Protein AF-A0AA37BND1-F1 (afdb_monomer)

Secondary structure (DSSP, 8-state):
-PPPPP-PPPP-PPPPPSSSEEEEEETTTEEEEEEHHHHHHHHHTT-SEEE-TTS-EEEPPSS--B--GGGS-TT--B-HHHHHHHHHHH-HHHHHHHHHHTS--HHHHHHHHHTTS-TTHHHHHHHHHHHHS-SB-TTSSBPHHHHHHHHHHHHT--EEE--HHHHHT---SPTTTT--EEE-GGGS-B--GGGGGGTTPBPGGG-PBSSPHHHHHHHHHHT-PPPPP-----

Organism: NCBI:txid58119

Solvent-accessible surface area (backbone atoms only — not comparable to full-atom values): 13535 Å² total; per-residue (Å²): 135,85,77,79,78,79,79,73,74,78,70,86,72,74,80,72,63,99,48,72,34,25,41,24,58,38,99,90,67,29,37,37,32,23,44,38,69,48,48,52,53,22,52,77,70,73,42,61,52,33,56,25,72,69,68,45,80,32,41,62,48,93,73,55,42,64,55,48,82,88,80,50,60,93,83,60,50,62,33,44,44,23,53,43,38,51,17,49,57,72,29,72,71,45,42,50,52,58,46,52,74,45,48,60,56,76,63,56,27,55,43,34,44,71,72,55,36,48,51,51,48,57,32,52,50,43,52,48,46,60,74,74,33,69,50,52,44,98,85,64,43,45,22,68,69,37,31,51,52,45,21,52,51,58,52,48,44,66,41,76,49,54,56,68,45,42,74,72,71,69,49,93,57,60,93,66,59,52,52,86,50,43,29,14,58,71,72,27,46,54,36,52,78,90,49,56,98,41,41,70,40,72,36,86,95,44,59,34,54,42,81,35,72,66,58,53,52,51,23,64,73,72,69,51,78,63,67,77,71,89,79,88,89,129

Structure (mmCIF, N/CA/C/O backbone):
data_AF-A0AA37BND1-F1
#
_entry.id   AF-A0AA37BND1-F1
#
loop_
_atom_site.group_PDB
_atom_site.id
_atom_site.type_symbol
_atom_site.label_atom_id
_atom_site.label_alt_id
_atom_site.label_comp_id
_atom_site.label_asym_id
_atom_site.label_entity_id
_atom_site.label_seq_id
_atom_site.pdbx_PDB_ins_code
_atom_site.Cartn_x
_atom_site.Cartn_y
_atom_site.Cartn_z
_atom_site.occupancy
_atom_site.B_iso_or_equiv
_atom_site.auth_seq_id
_atom_site.auth_comp_id
_atom_site.auth_asym_id
_atom_site.auth_atom_id
_atom_site.pdbx_PDB_model_num
ATOM 1 N N . MET A 1 1 ? 35.194 -26.500 -40.840 1.00 43.19 1 MET A N 1
ATOM 2 C CA . MET A 1 1 ? 34.738 -25.146 -41.211 1.00 43.19 1 MET A CA 1
ATOM 3 C C . MET A 1 1 ? 33.350 -24.991 -40.623 1.00 43.19 1 MET A C 1
ATOM 5 O O . MET A 1 1 ? 32.424 -25.598 -41.141 1.00 43.19 1 MET A O 1
ATOM 9 N N . SER A 1 2 ? 33.241 -24.334 -39.469 1.00 47.47 2 SER A N 1
ATOM 10 C CA . SER A 1 2 ? 31.965 -24.159 -38.771 1.00 47.47 2 SER A CA 1
ATOM 11 C C . SER A 1 2 ? 31.217 -22.991 -3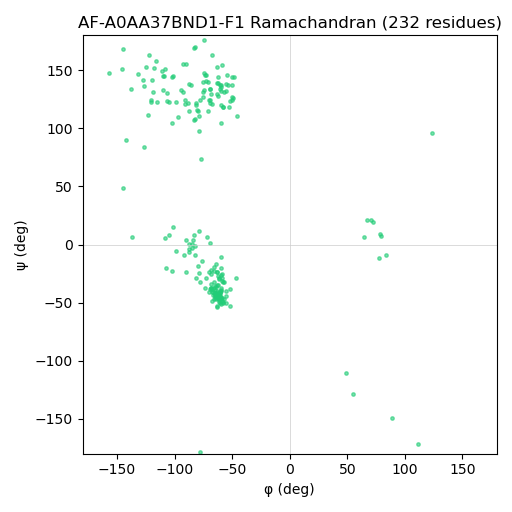9.397 1.00 47.47 2 SER A C 1
ATOM 13 O O . SER A 1 2 ? 31.740 -21.880 -39.455 1.00 47.47 2 SER A O 1
ATOM 15 N N . THR A 1 3 ? 30.027 -23.266 -39.912 1.00 45.44 3 THR A N 1
ATOM 16 C CA . THR A 1 3 ? 29.110 -22.274 -40.469 1.00 45.44 3 THR A CA 1
ATOM 17 C C . THR A 1 3 ? 28.683 -21.313 -39.356 1.00 45.44 3 THR A C 1
ATOM 19 O O . THR A 1 3 ? 28.277 -21.790 -38.294 1.00 45.44 3 THR A O 1
ATOM 22 N N . PRO A 1 4 ? 28.769 -19.986 -39.541 1.00 48.56 4 PRO A N 1
ATOM 23 C CA . PRO A 1 4 ? 28.247 -19.048 -38.560 1.00 48.56 4 PRO A CA 1
ATOM 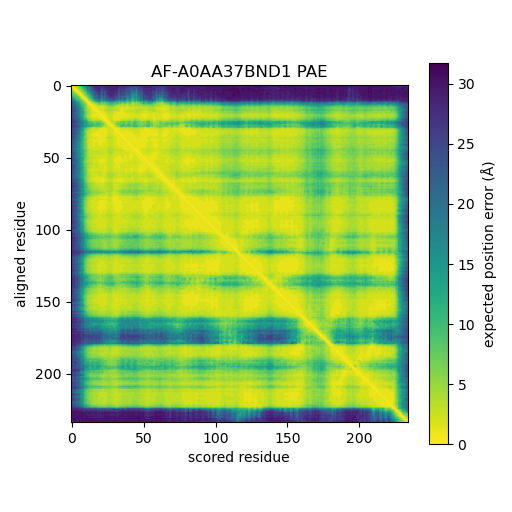24 C C . PRO A 1 4 ? 26.720 -19.159 -38.543 1.00 48.56 4 PRO A C 1
ATOM 26 O O . PRO A 1 4 ? 26.062 -18.977 -39.569 1.00 48.56 4 PRO A O 1
ATOM 29 N N . THR A 1 5 ? 26.159 -19.492 -37.381 1.00 50.22 5 THR A N 1
ATOM 30 C CA . THR A 1 5 ? 24.721 -19.400 -37.127 1.00 50.22 5 THR A CA 1
ATOM 31 C C . THR A 1 5 ? 24.311 -17.947 -37.320 1.00 50.22 5 THR A C 1
ATOM 33 O O . THR A 1 5 ? 24.844 -17.060 -36.655 1.00 50.22 5 THR A O 1
ATOM 36 N N . ALA A 1 6 ? 23.401 -17.702 -38.261 1.00 48.03 6 ALA A N 1
ATOM 37 C CA . ALA A 1 6 ? 22.815 -16.390 -38.461 1.00 48.03 6 ALA A CA 1
ATOM 38 C C . ALA A 1 6 ? 22.152 -15.942 -37.152 1.00 48.03 6 ALA A C 1
ATOM 40 O O . ALA A 1 6 ? 21.230 -16.595 -36.663 1.00 48.03 6 ALA A O 1
ATOM 41 N N . THR A 1 7 ? 22.642 -14.841 -36.587 1.00 48.72 7 THR A N 1
ATOM 42 C CA . THR A 1 7 ? 21.935 -14.084 -35.558 1.00 48.72 7 THR A CA 1
ATOM 43 C C . THR A 1 7 ? 20.614 -13.638 -36.168 1.00 48.72 7 THR A C 1
ATOM 45 O O . THR A 1 7 ? 20.588 -12.751 -37.021 1.00 48.72 7 THR A O 1
ATOM 48 N N . THR A 1 8 ? 19.524 -14.298 -35.784 1.00 47.84 8 THR A N 1
ATOM 49 C CA . THR A 1 8 ? 18.168 -13.819 -36.043 1.00 47.84 8 THR A CA 1
ATOM 50 C C . THR A 1 8 ? 18.100 -12.380 -35.545 1.00 47.84 8 THR A C 1
ATOM 52 O O . THR A 1 8 ? 18.445 -12.119 -34.391 1.00 47.84 8 THR A O 1
ATOM 55 N N . ALA A 1 9 ? 17.727 -11.443 -36.418 1.00 50.22 9 ALA A N 1
ATOM 56 C CA . ALA A 1 9 ? 17.460 -10.070 -36.011 1.00 50.22 9 ALA A CA 1
ATOM 57 C C . ALA A 1 9 ? 16.493 -10.092 -34.812 1.00 50.22 9 ALA A C 1
ATOM 59 O O . ALA A 1 9 ? 15.570 -10.917 -34.822 1.00 50.22 9 ALA A O 1
ATOM 60 N N . PRO A 1 10 ? 16.705 -9.267 -33.770 1.00 53.56 10 PRO A N 1
ATOM 61 C CA . PRO A 1 10 ? 15.762 -9.217 -32.664 1.00 53.56 10 PRO A CA 1
ATOM 62 C C . PRO A 1 10 ? 14.380 -8.902 -33.239 1.00 53.56 10 PRO A C 1
ATOM 64 O O . PRO A 1 10 ? 14.250 -8.026 -34.095 1.00 53.56 10 PRO A O 1
ATOM 67 N N . ALA A 1 11 ? 13.375 -9.675 -32.818 1.00 60.81 11 ALA A N 1
ATOM 68 C CA . ALA A 1 11 ? 11.979 -9.364 -33.094 1.00 60.81 11 ALA A CA 1
ATOM 69 C C . ALA A 1 11 ? 11.723 -7.890 -32.749 1.00 60.81 11 ALA A C 1
ATOM 71 O O . ALA A 1 11 ? 12.321 -7.400 -31.788 1.00 60.81 11 ALA A O 1
ATOM 72 N N . ASP A 1 12 ? 10.875 -7.207 -33.526 1.00 75.06 12 ASP A N 1
ATOM 73 C CA . ASP A 1 12 ? 10.518 -5.807 -33.278 1.00 75.06 12 ASP A CA 1
ATOM 74 C C . ASP A 1 12 ? 10.203 -5.628 -31.789 1.00 75.06 12 ASP A C 1
ATOM 76 O O . ASP A 1 12 ? 9.243 -6.204 -31.266 1.00 75.06 12 ASP A O 1
ATOM 80 N N . LEU A 1 13 ? 11.084 -4.910 -31.085 1.00 75.19 13 LEU A N 1
ATOM 81 C CA . LEU A 1 13 ? 10.920 -4.689 -29.656 1.00 75.19 13 LEU A CA 1
ATOM 82 C C . LEU A 1 13 ? 9.631 -3.889 -29.452 1.00 75.19 13 LEU A C 1
ATOM 84 O O . LEU A 1 13 ? 9.367 -2.964 -30.226 1.00 75.19 13 LEU A O 1
ATOM 88 N N . PRO A 1 14 ? 8.822 -4.219 -28.431 1.00 82.31 14 PRO A N 1
ATOM 89 C CA . PRO A 1 14 ? 7.616 -3.457 -28.167 1.00 82.31 14 PRO A CA 1
ATOM 90 C C . PRO A 1 14 ? 7.989 -2.004 -27.865 1.00 82.31 14 PRO A C 1
ATOM 92 O O . PRO A 1 14 ? 8.936 -1.731 -27.123 1.00 82.31 14 PRO A O 1
ATOM 95 N N . GLU A 1 15 ? 7.230 -1.073 -28.435 1.00 88.44 15 GLU A N 1
ATOM 96 C CA . GLU A 1 15 ? 7.363 0.342 -28.109 1.00 88.44 15 GLU A CA 1
ATOM 97 C C . GLU A 1 15 ? 7.026 0.553 -26.627 1.00 88.44 15 GLU A C 1
ATOM 99 O O . GLU A 1 15 ? 5.990 0.094 -26.136 1.00 88.44 15 GLU A O 1
ATOM 104 N N . LEU A 1 16 ? 7.930 1.210 -25.898 1.00 93.00 16 LEU A N 1
ATOM 105 C CA . LEU A 1 16 ? 7.758 1.469 -24.472 1.00 93.00 16 LEU A CA 1
ATOM 106 C C . LEU A 1 16 ? 7.102 2.834 -24.257 1.00 93.00 16 LEU A C 1
ATOM 108 O O . LEU A 1 16 ? 7.638 3.820 -24.773 1.00 93.00 16 LEU A O 1
ATOM 112 N N . PRO A 1 17 ? 6.045 2.926 -23.424 1.00 93.69 17 PRO A N 1
ATOM 113 C CA . PRO A 1 17 ? 5.453 4.203 -23.040 1.00 93.69 17 PRO A CA 1
ATOM 114 C C . PRO A 1 17 ? 6.503 5.209 -22.557 1.00 93.69 17 PRO A C 1
ATOM 116 O O . PRO A 1 17 ? 7.470 4.837 -21.887 1.00 93.69 17 PRO A O 1
ATOM 119 N N . GLU A 1 18 ? 6.302 6.488 -22.871 1.00 94.25 18 GLU A N 1
ATOM 120 C CA . GLU A 1 18 ? 7.119 7.601 -22.371 1.00 94.25 18 GLU A CA 1
ATOM 121 C C . GLU A 1 18 ? 6.739 7.924 -20.916 1.00 94.25 18 GLU A C 1
ATOM 123 O O . GLU A 1 18 ? 6.051 8.899 -20.622 1.00 94.25 18 GLU A O 1
ATOM 128 N N . ALA A 1 19 ? 7.151 7.051 -19.997 1.00 93.88 19 ALA A N 1
ATOM 129 C CA . ALA A 1 19 ? 6.970 7.204 -18.557 1.00 93.88 19 ALA A CA 1
ATOM 130 C C . ALA A 1 19 ? 8.164 6.620 -17.792 1.00 93.88 19 ALA A C 1
ATOM 132 O O . ALA A 1 19 ? 8.784 5.667 -18.253 1.00 93.88 19 ALA A O 1
ATOM 133 N N . ALA A 1 20 ? 8.478 7.153 -16.608 1.00 94.56 20 ALA A N 1
ATOM 134 C CA . ALA A 1 20 ? 9.591 6.646 -15.797 1.00 94.56 20 ALA A CA 1
ATOM 135 C C . ALA A 1 20 ? 9.371 5.191 -15.338 1.00 94.56 20 ALA A C 1
ATOM 137 O O . ALA A 1 20 ? 10.316 4.400 -15.301 1.00 94.56 20 ALA A O 1
ATOM 138 N N . PHE A 1 21 ? 8.113 4.828 -15.063 1.00 96.62 21 PHE A N 1
ATOM 139 C CA . PHE A 1 21 ? 7.733 3.527 -14.520 1.00 96.62 21 PHE A CA 1
ATOM 140 C C . PHE A 1 21 ? 6.661 2.840 -15.358 1.00 96.62 21 PHE A C 1
ATOM 142 O O . PHE A 1 21 ? 5.660 3.444 -15.753 1.00 96.62 21 PHE A O 1
ATOM 149 N N . LEU A 1 22 ? 6.855 1.544 -15.580 1.00 96.25 22 LEU A N 1
ATOM 150 C CA . LEU A 1 22 ? 5.934 0.662 -16.287 1.00 96.25 22 LEU A CA 1
ATOM 151 C C . LEU A 1 22 ? 5.306 -0.338 -15.311 1.00 96.25 22 LEU A C 1
ATOM 153 O O . LEU A 1 22 ? 5.931 -0.735 -14.328 1.00 96.25 22 LEU A O 1
ATOM 157 N N . ALA A 1 23 ? 4.072 -0.758 -15.576 1.00 94.62 23 ALA A N 1
ATOM 158 C CA . ALA A 1 23 ? 3.384 -1.759 -14.775 1.00 94.62 23 ALA A CA 1
ATOM 159 C C . ALA A 1 23 ? 3.884 -3.171 -15.121 1.00 94.62 23 ALA A C 1
ATOM 161 O O . ALA A 1 23 ? 3.842 -3.609 -16.274 1.00 94.62 23 ALA A O 1
ATOM 162 N N . GLY A 1 24 ? 4.350 -3.888 -14.102 1.00 92.94 24 GLY A N 1
ATOM 163 C CA . GLY A 1 24 ? 4.641 -5.317 -14.142 1.00 92.94 24 GLY A CA 1
ATOM 164 C C . GLY A 1 24 ? 3.625 -6.092 -13.311 1.00 92.94 24 GLY A C 1
ATOM 165 O O . GLY A 1 24 ? 3.177 -5.606 -12.276 1.00 92.94 24 GLY A O 1
ATOM 166 N N . HIS A 1 25 ? 3.270 -7.299 -13.747 1.00 87.50 25 HIS A N 1
ATOM 167 C CA . HIS A 1 25 ? 2.290 -8.138 -13.058 1.00 87.50 25 HIS A CA 1
ATOM 168 C C . HIS A 1 25 ? 2.930 -9.445 -12.601 1.00 87.50 25 HIS A C 1
ATOM 170 O O . HIS A 1 25 ? 3.560 -10.150 -13.391 1.00 87.50 25 HIS A O 1
ATOM 176 N N . ASP A 1 26 ? 2.706 -9.788 -11.340 1.00 82.81 26 ASP A N 1
ATOM 177 C CA . ASP A 1 26 ? 2.944 -11.112 -10.788 1.00 82.81 26 ASP A CA 1
ATOM 178 C C . ASP A 1 26 ? 1.618 -11.658 -10.253 1.00 82.81 26 ASP A C 1
ATOM 180 O O . ASP A 1 26 ? 0.971 -11.031 -9.417 1.00 82.81 26 ASP A O 1
ATOM 184 N N . LEU A 1 27 ? 1.213 -12.838 -10.728 1.00 70.94 27 LEU A N 1
ATOM 185 C CA . LEU A 1 27 ? -0.027 -13.485 -10.289 1.00 70.94 27 LEU A CA 1
ATOM 186 C C . LEU A 1 27 ? -0.032 -13.766 -8.782 1.00 70.94 27 LEU A C 1
ATOM 188 O O . LEU A 1 27 ? -1.102 -13.845 -8.194 1.00 70.94 27 LEU A O 1
ATOM 192 N N . ALA A 1 28 ? 1.142 -13.916 -8.161 1.00 71.88 28 ALA A N 1
ATOM 193 C CA . ALA A 1 28 ? 1.245 -14.217 -6.740 1.00 71.88 28 ALA A CA 1
ATOM 194 C C . ALA A 1 28 ? 1.311 -12.975 -5.840 1.00 71.88 28 ALA A C 1
ATOM 196 O O . ALA A 1 28 ? 1.041 -13.089 -4.647 1.00 71.88 28 ALA A O 1
ATOM 197 N N . THR A 1 29 ? 1.743 -11.821 -6.362 1.00 74.62 29 THR A N 1
ATOM 198 C CA . THR A 1 29 ? 2.080 -10.652 -5.524 1.00 74.62 29 THR A CA 1
ATOM 199 C C . THR A 1 29 ? 1.582 -9.314 -6.060 1.00 74.62 29 THR A C 1
ATOM 201 O O . THR A 1 29 ? 1.911 -8.270 -5.496 1.00 74.62 29 THR A O 1
ATOM 204 N N . GLY A 1 30 ? 0.791 -9.335 -7.133 1.00 88.75 30 GLY A N 1
ATOM 205 C CA . GLY A 1 30 ? 0.090 -8.170 -7.649 1.00 88.75 30 GLY A CA 1
ATOM 206 C C . GLY A 1 30 ? 0.887 -7.348 -8.662 1.00 88.75 30 GLY A C 1
ATOM 207 O O . GLY A 1 30 ? 1.675 -7.867 -9.457 1.00 88.75 30 GLY A O 1
ATOM 208 N N . VAL A 1 31 ? 0.622 -6.045 -8.680 1.00 94.31 31 VAL A N 1
ATOM 209 C CA . VAL A 1 31 ? 1.198 -5.072 -9.611 1.00 94.31 31 VAL A CA 1
ATOM 210 C C . VAL A 1 31 ? 2.417 -4.400 -8.988 1.00 94.31 31 VAL A C 1
ATOM 212 O O . VAL A 1 31 ? 2.378 -3.921 -7.853 1.00 94.31 31 VAL A O 1
ATOM 215 N N . HIS A 1 32 ? 3.492 -4.321 -9.765 1.00 96.38 32 HIS A N 1
ATOM 216 C CA . HIS A 1 32 ? 4.777 -3.739 -9.384 1.00 96.38 32 HIS A CA 1
ATOM 217 C C . HIS A 1 32 ? 5.191 -2.650 -10.372 1.00 96.38 32 HIS A C 1
ATOM 219 O O . HIS A 1 32 ? 4.825 -2.695 -11.548 1.00 96.38 32 HIS A O 1
ATOM 225 N N . ALA A 1 33 ? 5.978 -1.686 -9.901 1.00 97.06 33 ALA A N 1
ATOM 226 C CA . ALA A 1 33 ? 6.557 -0.643 -10.739 1.00 97.06 33 ALA A CA 1
ATOM 227 C C . ALA A 1 33 ? 7.933 -1.086 -11.252 1.00 97.06 33 ALA A C 1
ATOM 229 O O . ALA A 1 33 ? 8.819 -1.437 -10.468 1.00 97.06 33 ALA A O 1
ATOM 230 N N . LEU A 1 34 ? 8.102 -1.077 -12.572 1.00 97.50 34 LEU A N 1
ATOM 231 C CA . LEU A 1 34 ? 9.340 -1.421 -13.266 1.00 97.50 34 LEU A CA 1
ATOM 232 C C . LEU A 1 34 ? 9.983 -0.141 -13.813 1.00 97.50 34 LEU A C 1
ATOM 234 O O . LEU A 1 34 ? 9.327 0.547 -14.600 1.00 97.50 34 LEU A O 1
ATOM 238 N N . PRO A 1 35 ? 11.243 0.181 -13.472 1.00 97.00 35 PRO A N 1
ATOM 239 C CA . PRO A 1 35 ? 11.962 1.274 -14.122 1.00 97.00 35 PRO A CA 1
ATOM 240 C C . PRO A 1 35 ? 12.023 1.062 -15.642 1.00 97.00 35 PRO A C 1
ATOM 242 O O . PRO A 1 35 ? 12.343 -0.034 -16.120 1.00 97.00 35 PRO A O 1
ATOM 245 N N . ARG A 1 36 ? 11.686 2.090 -16.431 1.00 96.62 36 ARG A N 1
ATOM 246 C CA . ARG A 1 36 ? 11.617 1.975 -17.900 1.00 96.62 36 ARG A CA 1
ATOM 247 C C . ARG A 1 36 ? 12.952 1.570 -18.517 1.00 96.62 36 ARG A C 1
ATOM 249 O O . ARG A 1 36 ? 12.976 0.766 -19.446 1.00 96.62 36 ARG A O 1
ATOM 256 N N . ASP A 1 37 ? 14.057 2.096 -18.002 1.00 95.88 37 ASP A N 1
ATOM 257 C CA . ASP A 1 37 ? 15.414 1.756 -18.434 1.00 95.88 37 ASP A CA 1
ATOM 258 C C . ASP A 1 37 ? 15.748 0.278 -18.159 1.00 95.88 37 ASP A C 1
ATOM 260 O O . ASP A 1 37 ? 16.361 -0.395 -18.993 1.00 95.88 37 ASP A O 1
ATOM 264 N N . TYR A 1 38 ? 15.269 -0.274 -17.041 1.00 96.62 38 TYR A N 1
ATOM 265 C CA . TYR A 1 38 ? 15.437 -1.687 -16.702 1.00 96.62 38 TYR A CA 1
ATOM 266 C C . TYR A 1 38 ? 14.644 -2.590 -17.645 1.00 96.62 38 TYR A C 1
ATOM 268 O O . TYR A 1 38 ? 15.134 -3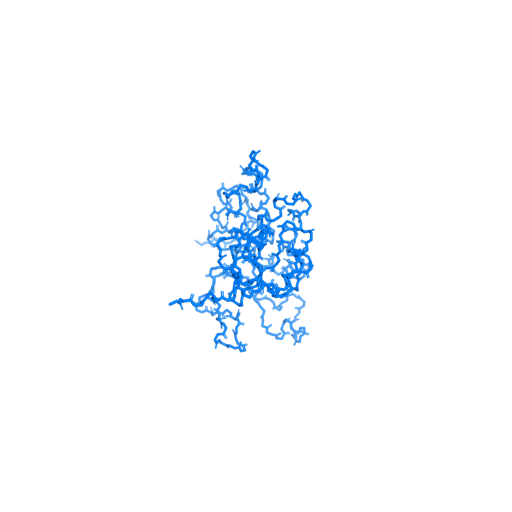.663 -18.009 1.00 96.62 38 TYR A O 1
ATOM 276 N N . VAL A 1 39 ? 13.442 -2.171 -18.048 1.00 96.50 39 VAL A N 1
ATOM 277 C CA . VAL A 1 39 ? 12.629 -2.874 -19.051 1.00 96.50 39 VAL A CA 1
ATOM 278 C C . VAL A 1 39 ? 13.294 -2.803 -20.424 1.00 96.50 39 VAL A C 1
ATOM 280 O O . VAL A 1 39 ? 13.477 -3.840 -21.059 1.00 96.50 39 VAL A O 1
ATOM 283 N N . ALA A 1 40 ? 13.727 -1.616 -20.859 1.00 95.31 40 ALA A N 1
ATOM 284 C CA . ALA A 1 40 ? 14.394 -1.418 -22.146 1.00 95.31 40 ALA A CA 1
ATOM 285 C C . ALA A 1 40 ? 15.650 -2.292 -22.280 1.00 95.31 40 ALA A C 1
ATOM 287 O O . ALA A 1 40 ? 15.818 -2.995 -23.278 1.00 95.31 40 ALA A O 1
ATOM 288 N N . ARG A 1 41 ? 16.499 -2.311 -21.244 1.00 95.56 41 ARG A N 1
ATOM 289 C CA . ARG A 1 41 ? 17.695 -3.162 -21.198 1.00 95.56 41 ARG A CA 1
ATOM 290 C C . ARG A 1 41 ? 17.344 -4.648 -21.240 1.00 95.56 41 ARG A C 1
ATOM 292 O O . ARG A 1 41 ? 17.947 -5.389 -22.008 1.00 95.56 41 ARG A O 1
ATOM 299 N N . ALA A 1 42 ? 16.369 -5.087 -20.443 1.00 95.50 42 ALA A N 1
ATOM 300 C CA . ALA A 1 42 ? 15.956 -6.488 -20.421 1.00 95.50 42 ALA A CA 1
ATOM 301 C C . ALA A 1 42 ? 15.439 -6.955 -21.791 1.00 95.50 42 ALA A C 1
ATOM 303 O O . ALA A 1 42 ? 15.847 -8.012 -22.265 1.00 95.50 42 ALA A O 1
ATOM 304 N N . LEU A 1 43 ? 14.615 -6.145 -22.458 1.00 93.81 43 LEU A N 1
ATOM 305 C CA . LEU A 1 43 ? 14.104 -6.444 -23.796 1.00 93.81 43 LEU A CA 1
ATOM 306 C C . LEU A 1 43 ? 15.216 -6.483 -24.852 1.00 93.81 43 LEU A C 1
ATOM 308 O O . LEU A 1 43 ? 15.245 -7.405 -25.664 1.00 93.81 43 LEU A O 1
ATOM 312 N N . ALA A 1 44 ? 16.167 -5.544 -24.806 1.00 93.12 44 ALA A N 1
ATOM 313 C CA . ALA A 1 44 ? 17.332 -5.547 -25.695 1.00 93.12 44 ALA A CA 1
ATOM 314 C C . ALA A 1 44 ? 18.209 -6.804 -25.525 1.00 93.12 44 ALA A C 1
ATOM 316 O O . ALA A 1 44 ? 18.824 -7.270 -26.481 1.00 93.12 44 ALA A O 1
ATOM 317 N N . GLU A 1 45 ? 18.235 -7.378 -24.320 1.00 94.50 45 GLU A N 1
ATOM 318 C CA . GLU A 1 45 ? 18.930 -8.627 -23.985 1.00 94.50 45 GLU A CA 1
ATOM 319 C C . GLU A 1 45 ? 18.077 -9.889 -24.237 1.00 94.50 45 GLU A C 1
ATOM 321 O O . GLU A 1 45 ? 18.533 -11.001 -23.972 1.00 94.50 45 GLU A O 1
ATOM 326 N N . GLY A 1 46 ? 16.838 -9.746 -24.722 1.00 92.69 46 GLY A N 1
ATOM 327 C CA . GLY A 1 46 ? 15.913 -10.863 -24.941 1.00 92.69 46 GLY A CA 1
ATOM 328 C C . GLY A 1 46 ? 15.376 -11.502 -23.654 1.00 92.69 46 GLY A C 1
ATOM 329 O O . GLY A 1 46 ? 14.952 -12.657 -23.668 1.00 92.69 46 GLY A O 1
ATOM 330 N N . ARG A 1 47 ? 15.406 -10.785 -22.524 1.00 93.81 47 ARG A N 1
ATOM 331 C CA . ARG A 1 47 ? 14.882 -11.256 -21.236 1.00 93.81 47 ARG A CA 1
ATOM 332 C C . ARG A 1 47 ? 13.397 -10.940 -21.089 1.00 93.81 47 ARG A C 1
ATOM 334 O O . ARG A 1 47 ? 12.952 -9.829 -21.347 1.00 93.81 47 ARG A O 1
ATOM 341 N N . GLU A 1 48 ? 12.652 -11.903 -20.550 1.00 91.81 48 GLU A N 1
ATOM 342 C CA . GLU A 1 48 ? 11.227 -11.738 -20.217 1.00 91.81 48 GLU A CA 1
ATOM 343 C C . GLU A 1 48 ? 10.981 -11.163 -18.812 1.00 91.81 48 GLU A C 1
ATOM 345 O O . GLU A 1 48 ? 9.836 -10.908 -18.445 1.00 91.81 48 GLU A O 1
ATOM 350 N N . HIS A 1 49 ? 12.030 -10.995 -18.005 1.00 94.25 49 HIS A N 1
ATOM 351 C CA . HIS A 1 49 ? 11.933 -10.550 -16.614 1.00 94.25 49 HIS A CA 1
ATOM 352 C C . HIS A 1 49 ? 12.929 -9.432 -16.321 1.00 94.25 49 HIS A C 1
ATOM 354 O O . HIS A 1 49 ? 14.052 -9.426 -16.841 1.00 94.25 49 HIS A O 1
ATOM 360 N N . THR A 1 50 ? 12.536 -8.523 -15.433 1.00 96.31 50 THR A N 1
ATOM 361 C CA . THR A 1 50 ? 13.404 -7.464 -14.918 1.00 96.31 50 THR A CA 1
ATOM 362 C C . THR A 1 50 ? 13.100 -7.152 -13.454 1.00 96.31 50 THR A C 1
ATOM 364 O O . THR A 1 50 ? 12.115 -7.641 -12.901 1.00 96.31 50 THR A O 1
ATOM 367 N N . GLY A 1 51 ? 13.975 -6.379 -12.814 1.00 96.06 51 GLY A N 1
ATOM 368 C CA . GLY A 1 51 ? 13.785 -5.948 -11.431 1.00 96.06 51 GLY A CA 1
ATOM 369 C C . GLY A 1 51 ? 12.723 -4.855 -11.323 1.00 96.06 51 GLY A C 1
ATOM 370 O O . GLY A 1 51 ? 12.758 -3.888 -12.085 1.00 9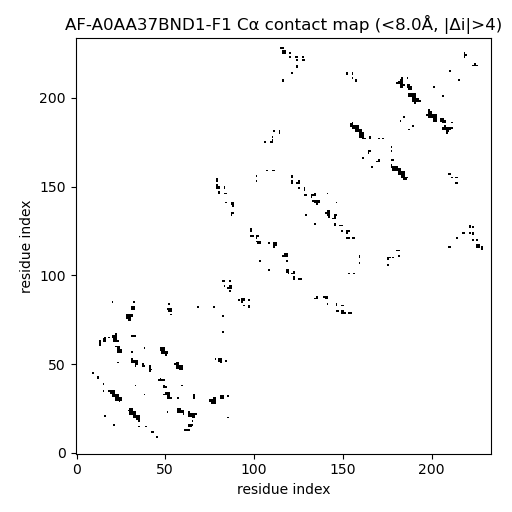6.06 51 GLY A O 1
ATOM 371 N N . ALA A 1 52 ? 11.801 -5.007 -10.377 1.00 96.88 52 ALA A N 1
ATOM 372 C CA . ALA A 1 52 ? 10.930 -3.937 -9.901 1.00 96.88 52 ALA A CA 1
ATOM 373 C C . ALA A 1 52 ? 11.632 -3.066 -8.848 1.00 96.88 52 ALA A C 1
ATOM 375 O O . ALA A 1 52 ? 12.669 -3.456 -8.312 1.00 96.88 52 ALA A O 1
ATOM 376 N N . LEU A 1 53 ? 11.025 -1.929 -8.490 1.00 96.31 53 LEU A N 1
ATOM 377 C CA . LEU A 1 53 ? 11.518 -1.054 -7.412 1.00 96.31 53 LEU A CA 1
ATOM 378 C C . LEU A 1 53 ? 11.606 -1.769 -6.055 1.00 96.31 53 LEU A C 1
ATOM 380 O O . LEU A 1 53 ? 12.511 -1.515 -5.274 1.00 96.31 53 LEU A O 1
ATOM 384 N N . CYS A 1 54 ? 10.725 -2.739 -5.799 1.00 95.31 54 CYS A N 1
ATOM 385 C CA . CYS A 1 54 ? 10.775 -3.589 -4.605 1.00 95.31 54 CYS A CA 1
ATOM 386 C C . CYS A 1 54 ? 11.816 -4.725 -4.686 1.00 95.31 54 CYS A C 1
ATOM 388 O O . CYS A 1 54 ? 11.763 -5.670 -3.898 1.00 95.31 54 CYS A O 1
ATOM 390 N N . LEU A 1 55 ? 12.708 -4.686 -5.683 1.00 93.69 55 LEU A N 1
ATOM 391 C CA . LEU A 1 55 ? 13.759 -5.668 -5.969 1.00 93.69 55 LEU A CA 1
ATOM 392 C C . LEU A 1 55 ? 13.271 -7.072 -6.360 1.00 93.69 55 LEU A C 1
ATOM 394 O O . LEU A 1 55 ? 14.076 -7.985 -6.555 1.00 93.69 55 LEU A O 1
ATOM 398 N N . ARG A 1 56 ? 11.960 -7.271 -6.533 1.00 94.69 56 ARG A N 1
ATOM 399 C CA . ARG A 1 56 ? 11.419 -8.527 -7.065 1.00 94.69 56 ARG A CA 1
ATOM 400 C C . ARG A 1 56 ? 11.690 -8.648 -8.561 1.00 94.69 56 ARG A C 1
ATOM 402 O O . ARG A 1 56 ? 11.646 -7.666 -9.297 1.00 94.69 56 ARG A O 1
ATOM 409 N N . SER A 1 57 ? 11.924 -9.879 -9.009 1.00 94.25 57 SER A N 1
ATOM 410 C CA . SER A 1 57 ? 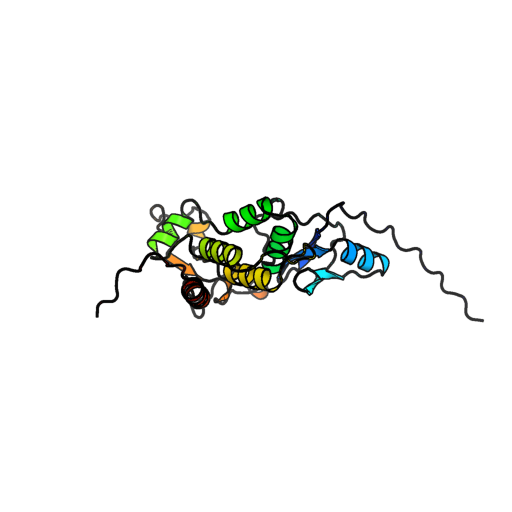11.969 -10.215 -10.433 1.00 94.25 57 SER A CA 1
ATOM 411 C C . SER A 1 57 ? 10.544 -10.360 -10.953 1.00 94.25 57 SER A C 1
ATOM 413 O O . SER A 1 57 ? 9.822 -11.259 -10.526 1.00 94.25 57 SER A O 1
ATOM 415 N N . ILE A 1 58 ? 10.144 -9.474 -11.859 1.00 95.75 58 ILE A N 1
ATOM 416 C CA . ILE A 1 58 ? 8.784 -9.392 -12.386 1.00 95.75 58 ILE A CA 1
ATOM 417 C C . ILE A 1 58 ? 8.812 -9.606 -13.894 1.00 95.75 58 ILE A C 1
ATOM 419 O O . ILE A 1 58 ? 9.719 -9.146 -14.596 1.00 95.75 58 ILE A O 1
ATOM 423 N N . ARG A 1 59 ? 7.804 -10.322 -14.396 1.00 92.75 59 ARG A N 1
ATOM 424 C CA . ARG A 1 59 ? 7.635 -10.551 -15.827 1.00 92.75 59 ARG A CA 1
ATOM 425 C C . ARG A 1 59 ? 7.251 -9.251 -16.532 1.00 92.75 59 ARG A C 1
ATOM 427 O O . ARG A 1 59 ? 6.342 -8.540 -16.104 1.00 92.75 59 ARG A O 1
ATOM 434 N N . ILE A 1 60 ? 7.913 -8.973 -17.648 1.00 92.25 60 ILE A N 1
ATOM 435 C CA . ILE A 1 60 ? 7.593 -7.846 -18.523 1.00 92.25 60 ILE A CA 1
ATOM 436 C C . ILE A 1 60 ? 6.331 -8.201 -19.315 1.00 92.25 60 ILE A C 1
ATOM 438 O O . ILE A 1 60 ? 6.262 -9.251 -19.959 1.00 92.25 60 ILE A O 1
ATOM 442 N N . SER A 1 61 ? 5.321 -7.331 -19.267 1.00 88.56 61 SER A N 1
ATOM 443 C CA . SER A 1 61 ? 4.116 -7.496 -20.083 1.00 88.56 61 SER A CA 1
ATOM 444 C C . SER A 1 61 ? 4.474 -7.430 -21.575 1.00 88.56 61 SER A C 1
ATOM 446 O O . SER A 1 61 ? 5.228 -6.542 -21.971 1.00 88.56 61 SER A O 1
ATOM 448 N N . PRO A 1 62 ? 3.891 -8.283 -22.439 1.00 86.50 62 PRO A N 1
ATOM 449 C CA . PRO A 1 62 ? 4.057 -8.155 -23.890 1.00 86.50 62 PRO A CA 1
ATOM 450 C C . PRO A 1 62 ? 3.465 -6.848 -24.439 1.00 86.50 62 PRO A C 1
ATOM 452 O O . PRO A 1 62 ? 3.763 -6.456 -25.563 1.00 86.50 62 PRO A O 1
ATOM 455 N N . ARG A 1 63 ? 2.609 -6.178 -23.657 1.00 88.69 63 ARG A N 1
ATOM 456 C CA . ARG A 1 63 ? 2.101 -4.829 -23.917 1.00 88.69 63 ARG A CA 1
ATOM 457 C C . ARG A 1 63 ? 2.372 -3.980 -22.677 1.00 88.69 63 ARG A C 1
ATOM 459 O O . ARG A 1 63 ? 1.508 -3.928 -21.797 1.00 88.69 63 ARG A O 1
ATOM 466 N N . PRO A 1 64 ? 3.581 -3.412 -22.541 1.00 89.69 64 PRO A N 1
ATOM 467 C CA . PRO A 1 64 ? 3.922 -2.591 -21.391 1.00 89.69 64 PRO A CA 1
ATOM 468 C C . PRO A 1 64 ? 2.987 -1.386 -21.297 1.00 89.69 64 PRO A C 1
ATOM 470 O O . PRO A 1 64 ? 2.760 -0.689 -22.284 1.00 89.69 64 PRO A O 1
ATOM 473 N N . SER A 1 65 ? 2.448 -1.144 -20.109 1.00 92.25 65 SER A N 1
ATOM 474 C CA . SER A 1 65 ? 1.650 0.040 -19.797 1.00 92.25 65 SER A CA 1
ATOM 475 C C . SER A 1 65 ? 2.359 0.868 -18.737 1.00 92.25 65 SER A C 1
ATOM 477 O O . SER A 1 65 ? 3.183 0.347 -17.986 1.00 92.25 65 SER A O 1
ATOM 479 N N . THR A 1 66 ? 2.037 2.153 -18.652 1.00 94.94 66 THR A N 1
ATOM 480 C CA . THR A 1 66 ? 2.536 3.013 -17.576 1.00 94.94 66 THR A CA 1
ATOM 481 C C . THR A 1 66 ? 2.051 2.512 -16.216 1.00 94.94 66 THR A C 1
ATOM 483 O O . THR A 1 66 ? 0.922 2.033 -16.090 1.00 94.94 66 THR A O 1
ATOM 486 N N . PHE A 1 67 ? 2.890 2.631 -15.187 1.00 95.19 67 PHE A N 1
ATOM 487 C CA . PHE A 1 67 ? 2.449 2.460 -13.808 1.00 95.19 67 PHE A CA 1
ATOM 488 C C . PHE A 1 67 ? 1.748 3.745 -13.346 1.00 95.19 67 PHE A C 1
ATOM 490 O O . PHE A 1 67 ? 2.398 4.712 -12.958 1.00 95.19 67 PHE A O 1
ATOM 497 N N . VAL A 1 68 ? 0.416 3.763 -13.410 1.00 92.12 68 VAL A N 1
ATOM 498 C CA . VAL A 1 68 ? -0.414 4.843 -12.856 1.00 92.12 68 VAL A CA 1
ATOM 499 C C . VAL A 1 68 ? -1.391 4.226 -11.873 1.00 92.12 68 VAL A C 1
ATOM 501 O O . VAL A 1 68 ? -2.298 3.501 -12.271 1.00 92.12 68 VAL A O 1
ATOM 504 N N . ARG A 1 69 ? -1.219 4.515 -10.579 1.00 88.75 69 ARG A N 1
ATOM 505 C CA . ARG A 1 69 ? -2.010 3.884 -9.512 1.00 88.75 69 ARG A CA 1
ATOM 506 C C . ARG A 1 69 ? -3.519 4.041 -9.712 1.00 88.75 69 ARG A C 1
ATOM 508 O O . ARG A 1 69 ? -4.252 3.086 -9.466 1.00 88.75 69 ARG A O 1
ATOM 515 N N . ALA A 1 70 ? -3.949 5.220 -10.158 1.00 88.00 70 ALA A N 1
ATOM 516 C CA . ALA A 1 70 ? -5.352 5.563 -10.383 1.00 88.00 70 ALA A CA 1
ATOM 517 C C . ALA A 1 70 ? -5.986 4.830 -11.579 1.00 88.00 70 ALA A C 1
ATOM 519 O O . ALA A 1 70 ? -7.200 4.651 -11.600 1.00 88.00 70 ALA A O 1
ATOM 520 N N . ASP A 1 71 ? -5.173 4.382 -12.539 1.00 89.94 71 ASP A N 1
ATOM 521 C CA . ASP A 1 71 ? -5.648 3.699 -13.748 1.00 89.94 71 ASP A CA 1
ATOM 522 C C . ASP A 1 71 ? -5.695 2.174 -13.570 1.00 89.94 71 ASP A C 1
ATOM 524 O O . ASP A 1 71 ? -6.204 1.450 -14.431 1.00 89.94 71 ASP A O 1
ATOM 528 N N . LEU A 1 72 ? -5.151 1.660 -12.461 1.00 86.94 72 LEU A N 1
ATOM 529 C CA . LEU A 1 72 ? -5.178 0.234 -12.166 1.00 86.94 72 LEU A CA 1
ATOM 530 C C . LEU A 1 72 ? -6.592 -0.213 -11.767 1.00 86.94 72 LEU A C 1
ATOM 532 O O . LEU A 1 72 ? -7.316 0.528 -11.097 1.00 86.94 72 LEU A O 1
ATOM 536 N N . PRO A 1 73 ? -6.993 -1.448 -12.124 1.00 84.69 73 PRO A N 1
ATOM 537 C CA . PRO A 1 73 ? -8.280 -1.984 -11.712 1.00 84.69 73 PRO A CA 1
ATOM 538 C C . PRO A 1 73 ? -8.465 -1.932 -10.185 1.00 84.69 73 PRO A C 1
ATOM 540 O O . PRO A 1 73 ? -7.506 -2.187 -9.457 1.00 84.69 73 PRO A O 1
ATOM 543 N N . PRO A 1 74 ? -9.690 -1.708 -9.673 1.00 78.69 74 PRO A N 1
ATOM 544 C CA . PRO A 1 74 ? -9.938 -1.622 -8.229 1.00 78.69 74 PRO A CA 1
ATOM 545 C C . PRO A 1 74 ? -9.545 -2.874 -7.432 1.00 78.69 74 PRO A C 1
ATOM 547 O O . PRO A 1 74 ? -9.274 -2.787 -6.241 1.00 78.69 74 PRO A O 1
ATOM 550 N N . TRP A 1 75 ? -9.526 -4.038 -8.085 1.00 78.00 75 TRP A N 1
ATOM 551 C CA . TRP A 1 75 ? -9.137 -5.321 -7.495 1.00 78.00 75 TRP A CA 1
ATOM 552 C C . TRP A 1 75 ? -7.631 -5.600 -7.578 1.00 78.00 75 TRP A C 1
ATOM 554 O O . TRP A 1 75 ? -7.178 -6.630 -7.090 1.00 78.00 75 TRP A O 1
ATOM 564 N N . ALA A 1 76 ? -6.849 -4.732 -8.227 1.00 85.62 76 ALA A N 1
ATOM 565 C CA . ALA A 1 76 ? -5.416 -4.930 -8.354 1.00 85.62 76 ALA A CA 1
ATOM 566 C C . ALA A 1 76 ? -4.730 -4.706 -7.000 1.00 85.62 76 ALA A C 1
ATOM 568 O O . ALA A 1 76 ? -4.693 -3.588 -6.480 1.00 85.62 76 ALA A O 1
ATOM 569 N N . GLU A 1 77 ? -4.141 -5.767 -6.456 1.00 88.62 77 GLU A N 1
ATOM 570 C CA . GLU A 1 77 ? -3.205 -5.655 -5.343 1.00 88.62 77 GLU A CA 1
ATOM 571 C C . GLU A 1 77 ? -1.930 -4.989 -5.857 1.00 88.62 77 GLU A C 1
ATOM 573 O O . GLU A 1 77 ? -1.317 -5.464 -6.810 1.00 88.62 77 GLU A O 1
ATOM 578 N N . VAL A 1 78 ? -1.546 -3.857 -5.275 1.00 93.25 78 VAL A N 1
ATOM 579 C CA . VAL A 1 78 ? -0.348 -3.114 -5.682 1.00 93.25 78 VAL A CA 1
ATOM 580 C C . VAL A 1 78 ? 0.694 -3.242 -4.591 1.00 93.25 78 VAL A C 1
ATOM 582 O O . VAL A 1 78 ? 0.387 -3.049 -3.417 1.00 93.25 78 VAL A O 1
ATOM 585 N N . CYS A 1 79 ? 1.931 -3.547 -4.978 1.00 94.94 79 CYS A N 1
ATOM 586 C CA . CYS A 1 79 ? 3.047 -3.630 -4.049 1.00 94.94 79 CYS A CA 1
ATOM 587 C C . CYS A 1 79 ? 3.233 -2.289 -3.310 1.00 94.94 79 CYS A C 1
ATOM 589 O O . CYS A 1 79 ? 3.557 -1.295 -3.969 1.00 94.94 79 CYS A O 1
ATOM 591 N N . PRO A 1 80 ? 3.103 -2.244 -1.966 1.00 95.12 80 PRO A N 1
ATOM 592 C CA . PRO A 1 80 ? 3.204 -0.995 -1.211 1.00 95.12 80 PRO A CA 1
ATOM 593 C C . PRO A 1 80 ? 4.558 -0.302 -1.379 1.00 95.12 80 PRO A C 1
ATOM 595 O O . PRO A 1 80 ? 4.603 0.913 -1.513 1.00 95.12 80 PRO A O 1
ATOM 598 N N . THR A 1 81 ? 5.653 -1.067 -1.448 1.00 96.81 81 THR A N 1
ATOM 599 C CA . THR A 1 81 ? 6.995 -0.528 -1.721 1.00 96.81 81 THR A CA 1
ATOM 600 C C . THR A 1 81 ? 7.033 0.187 -3.068 1.00 96.81 81 THR A C 1
ATOM 602 O O . THR A 1 81 ? 7.416 1.345 -3.129 1.00 96.81 81 THR A O 1
ATOM 605 N N . CYS A 1 82 ? 6.560 -0.460 -4.141 1.00 97.25 82 CYS A N 1
ATOM 606 C CA . CYS A 1 82 ? 6.527 0.165 -5.465 1.00 97.25 82 CYS A CA 1
ATOM 607 C C . CYS A 1 82 ? 5.626 1.407 -5.495 1.00 97.25 82 CYS A C 1
ATOM 609 O O . CYS A 1 82 ? 6.004 2.406 -6.097 1.00 97.25 82 CYS A O 1
ATOM 611 N N . ALA A 1 83 ? 4.450 1.346 -4.863 1.00 96.75 83 ALA A N 1
ATOM 612 C CA . ALA A 1 83 ? 3.514 2.466 -4.817 1.00 96.75 83 ALA A CA 1
ATOM 613 C C . ALA A 1 83 ? 4.132 3.688 -4.123 1.00 96.75 83 ALA A C 1
ATOM 615 O O . ALA A 1 83 ? 4.147 4.772 -4.703 1.00 96.75 83 ALA A O 1
ATOM 616 N N . TRP A 1 84 ? 4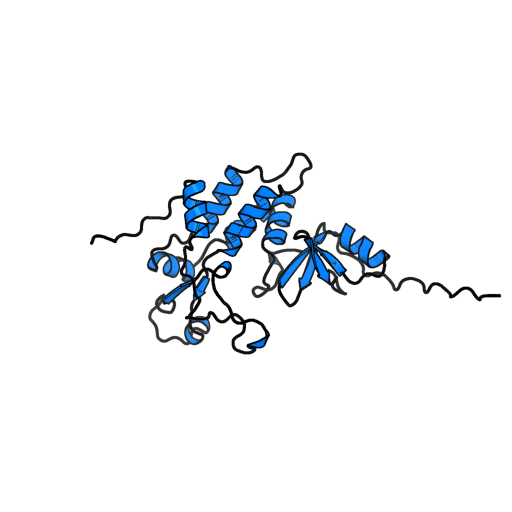.720 3.503 -2.936 1.00 97.81 84 TRP A N 1
ATOM 617 C CA . TRP A 1 84 ? 5.344 4.594 -2.191 1.00 97.81 84 TRP A CA 1
ATOM 618 C C . TRP A 1 84 ? 6.597 5.143 -2.868 1.00 97.81 84 TRP A C 1
ATOM 620 O O . TRP A 1 84 ? 6.728 6.361 -2.938 1.00 97.81 84 TRP A O 1
ATOM 630 N N . THR A 1 85 ? 7.472 4.301 -3.432 1.00 97.38 85 THR A N 1
ATOM 631 C CA . THR A 1 85 ? 8.627 4.791 -4.204 1.00 97.38 85 THR A CA 1
ATOM 632 C C . THR A 1 85 ? 8.168 5.671 -5.367 1.00 97.38 85 THR A C 1
ATOM 634 O O . THR A 1 85 ? 8.616 6.808 -5.488 1.00 97.38 85 THR A O 1
ATOM 637 N N . VAL A 1 86 ? 7.207 5.203 -6.177 1.00 96.81 86 VAL A N 1
ATOM 638 C CA . VAL A 1 86 ? 6.679 5.997 -7.300 1.00 96.81 86 VAL A CA 1
ATOM 639 C C . VAL A 1 86 ? 6.023 7.285 -6.810 1.00 96.81 86 VAL A C 1
ATOM 641 O O . VAL A 1 86 ? 6.228 8.333 -7.418 1.00 96.81 86 VAL A O 1
ATOM 644 N N . ALA A 1 87 ? 5.245 7.242 -5.726 1.00 96.88 87 ALA A N 1
ATOM 645 C CA . ALA A 1 87 ? 4.583 8.424 -5.188 1.00 96.88 87 ALA A CA 1
ATOM 646 C C . ALA A 1 87 ? 5.588 9.487 -4.723 1.00 96.88 87 ALA A C 1
ATOM 648 O O . ALA A 1 87 ? 5.434 10.661 -5.060 1.00 96.88 87 ALA A O 1
ATOM 649 N N . LEU A 1 88 ? 6.634 9.073 -4.005 1.00 96.56 88 LEU A N 1
ATOM 650 C CA . LEU A 1 88 ? 7.695 9.957 -3.526 1.00 96.56 88 LEU A CA 1
ATOM 651 C C . LEU A 1 88 ? 8.497 10.570 -4.682 1.00 96.56 88 LEU A C 1
ATOM 653 O O . LEU A 1 88 ? 8.712 11.781 -4.685 1.00 96.56 88 LEU A O 1
ATOM 657 N N . GLU A 1 89 ? 8.859 9.776 -5.694 1.00 94.81 89 GLU A N 1
ATOM 658 C CA . GLU A 1 89 ? 9.600 10.260 -6.871 1.00 94.81 89 GLU A CA 1
ATOM 659 C C . GLU A 1 89 ? 8.743 11.118 -7.819 1.00 94.81 89 GLU A C 1
ATOM 661 O O . GLU A 1 89 ? 9.250 12.014 -8.492 1.00 94.81 89 GLU A O 1
ATOM 666 N N . THR A 1 90 ? 7.427 10.883 -7.868 1.00 93.31 90 THR A N 1
ATOM 667 C CA . THR A 1 90 ? 6.493 11.689 -8.677 1.00 93.31 90 THR A CA 1
ATOM 668 C C . THR A 1 90 ? 6.162 13.021 -7.999 1.00 93.31 90 THR A C 1
ATOM 670 O O . THR A 1 90 ? 5.925 14.027 -8.672 1.00 93.31 90 THR A O 1
ATOM 673 N N . GLY A 1 91 ? 6.144 13.046 -6.664 1.00 93.06 91 GLY A N 1
ATOM 674 C CA . GLY A 1 91 ? 6.013 14.256 -5.862 1.00 93.06 91 GLY A CA 1
ATOM 675 C C . GLY A 1 91 ? 4.689 14.392 -5.094 1.00 93.06 91 GLY A C 1
ATOM 676 O O . GLY A 1 91 ? 3.869 13.471 -5.045 1.00 93.06 91 GLY A O 1
ATOM 677 N N . PRO A 1 92 ? 4.440 15.567 -4.480 1.00 93.81 92 PRO A N 1
ATOM 678 C CA . PRO A 1 92 ? 3.438 15.729 -3.420 1.00 93.81 92 PRO A CA 1
ATOM 679 C C . PRO A 1 92 ? 2.000 15.348 -3.791 1.00 93.81 92 PRO A C 1
ATOM 681 O O . PRO A 1 92 ? 1.252 14.882 -2.938 1.00 93.81 92 PRO A O 1
ATOM 684 N N . ALA A 1 93 ? 1.600 15.527 -5.053 1.00 95.19 93 ALA A N 1
ATOM 685 C CA . ALA A 1 93 ? 0.262 15.150 -5.508 1.00 95.19 93 ALA A CA 1
ATOM 686 C C . ALA A 1 93 ? 0.056 13.624 -5.520 1.00 95.19 93 ALA A C 1
ATOM 688 O O . ALA A 1 93 ? -1.018 13.151 -5.158 1.00 95.19 93 ALA A O 1
ATOM 689 N N . ALA A 1 94 ? 1.085 12.854 -5.889 1.00 95.12 94 ALA A N 1
ATOM 690 C CA . ALA A 1 94 ? 1.031 11.395 -5.855 1.00 95.12 94 ALA A CA 1
ATOM 691 C C . ALA A 1 94 ? 1.095 10.869 -4.412 1.00 95.12 94 ALA A C 1
ATOM 693 O O . ALA A 1 94 ? 0.355 9.956 -4.060 1.00 95.12 94 ALA A O 1
ATOM 694 N N . VAL A 1 95 ? 1.892 11.510 -3.548 1.00 96.69 95 VAL A N 1
ATOM 695 C CA . VAL A 1 95 ? 1.902 11.235 -2.099 1.00 96.69 95 VAL A CA 1
ATOM 696 C C . VAL A 1 95 ? 0.521 11.455 -1.477 1.00 96.69 95 VAL A C 1
ATOM 698 O O . VAL A 1 95 ? 0.038 10.606 -0.731 1.00 96.69 95 VAL A O 1
ATOM 701 N N . ALA A 1 96 ? -0.142 12.568 -1.804 1.00 96.38 96 ALA A N 1
ATOM 702 C CA . ALA A 1 96 ? -1.497 12.839 -1.332 1.00 96.38 96 ALA A CA 1
ATOM 703 C C . ALA A 1 96 ? -2.491 11.759 -1.792 1.00 96.38 96 ALA A C 1
ATOM 705 O O . ALA A 1 96 ? -3.315 11.317 -0.996 1.00 96.38 96 ALA A O 1
ATOM 706 N N . ALA A 1 97 ? -2.366 11.280 -3.034 1.00 95.25 97 ALA A N 1
ATOM 707 C CA . ALA A 1 97 ? -3.208 10.205 -3.549 1.00 95.25 97 ALA A CA 1
ATOM 708 C C . ALA A 1 97 ? -3.025 8.883 -2.774 1.00 95.25 97 ALA A C 1
ATOM 710 O O . ALA A 1 97 ? -4.020 8.241 -2.442 1.00 95.25 97 ALA A O 1
ATOM 711 N N . GLU A 1 98 ? -1.793 8.494 -2.425 1.00 96.12 98 GLU A N 1
ATOM 712 C CA . GLU A 1 98 ? -1.551 7.301 -1.592 1.00 96.12 98 GLU A CA 1
ATOM 713 C C . GLU A 1 98 ? -2.118 7.463 -0.170 1.00 96.12 98 GLU A C 1
ATOM 715 O O . GLU A 1 98 ? -2.724 6.537 0.371 1.00 96.12 98 GLU A O 1
ATOM 720 N N . LEU A 1 99 ? -2.011 8.654 0.430 1.00 96.62 99 LEU A N 1
ATOM 721 C CA . LEU A 1 99 ? -2.629 8.944 1.734 1.00 96.62 99 LEU A CA 1
ATOM 722 C C . LEU A 1 99 ? -4.165 8.897 1.683 1.00 96.62 99 LEU A C 1
ATOM 724 O O . LEU A 1 99 ? -4.812 8.463 2.642 1.00 96.62 99 LEU A O 1
ATOM 728 N N . ASP A 1 100 ? -4.765 9.325 0.576 1.00 95.06 100 ASP A N 1
ATOM 729 C CA . ASP A 1 100 ? -6.213 9.270 0.390 1.00 95.06 100 ASP A CA 1
ATOM 730 C C . ASP A 1 100 ? -6.715 7.824 0.259 1.00 95.06 100 ASP A C 1
ATOM 732 O O . ASP A 1 100 ? -7.768 7.503 0.813 1.00 95.06 100 ASP A O 1
ATOM 736 N N . LEU A 1 101 ? -5.935 6.915 -0.344 1.00 92.12 101 LEU A N 1
ATOM 737 C CA . LEU A 1 101 ? -6.242 5.474 -0.355 1.00 92.12 101 LEU A CA 1
ATOM 738 C C . LEU A 1 101 ? -6.260 4.856 1.053 1.00 92.12 101 LEU A C 1
ATOM 740 O O . LEU A 1 101 ? -6.977 3.886 1.292 1.00 92.12 101 LEU A O 1
ATOM 744 N N . LEU A 1 102 ? -5.514 5.432 2.000 1.00 93.31 102 LEU A N 1
ATOM 745 C CA . LEU A 1 102 ? -5.494 5.017 3.407 1.00 93.31 102 LEU A CA 1
ATOM 746 C C . LEU A 1 102 ? -6.622 5.634 4.243 1.00 93.31 102 LEU A C 1
ATOM 748 O O . LEU A 1 102 ? -6.646 5.449 5.459 1.00 93.31 102 LEU A O 1
ATOM 752 N N . THR A 1 103 ? -7.532 6.392 3.627 1.00 92.44 103 THR A N 1
ATOM 753 C CA . THR A 1 103 ? -8.629 7.078 4.316 1.00 92.44 103 THR A CA 1
ATOM 754 C C . THR A 1 103 ? -9.939 6.318 4.114 1.00 92.44 103 THR A C 1
ATOM 756 O O . THR A 1 103 ? -10.552 6.426 3.049 1.00 92.44 103 THR A O 1
ATOM 759 N N . PRO A 1 104 ? -10.437 5.582 5.127 1.00 88.12 104 PRO A N 1
ATOM 760 C CA . PRO A 1 104 ? -11.740 4.943 5.038 1.00 88.12 104 PRO A CA 1
ATOM 761 C C . PRO A 1 104 ? -12.832 5.991 4.819 1.00 88.12 104 PRO A C 1
ATOM 763 O O . PRO A 1 104 ? -12.854 7.040 5.469 1.00 88.12 104 PRO A O 1
ATOM 766 N N . SER A 1 105 ? -13.775 5.694 3.927 1.00 86.06 105 SER A N 1
ATOM 767 C CA . SER A 1 105 ? -14.893 6.581 3.605 1.00 86.06 105 SER A CA 1
ATOM 768 C C . SER A 1 105 ? -16.241 5.899 3.844 1.00 86.06 105 SER A C 1
ATOM 770 O O . SER A 1 105 ? -16.332 4.682 4.012 1.00 86.06 105 SER A O 1
ATOM 772 N N . GLY A 1 106 ? -17.307 6.700 3.918 1.00 85.00 106 GLY A N 1
ATOM 773 C CA . GLY A 1 106 ? -18.676 6.201 4.034 1.00 85.00 106 GLY A CA 1
ATOM 774 C C . GLY A 1 106 ? -18.889 5.248 5.215 1.00 85.00 106 GLY A C 1
ATOM 775 O O . GLY A 1 106 ? -18.559 5.562 6.360 1.00 85.00 106 GLY A O 1
ATOM 776 N N . GLN A 1 107 ? -19.473 4.084 4.928 1.00 79.94 107 GLN A N 1
ATOM 777 C CA . GLN A 1 107 ? -19.814 3.077 5.936 1.00 79.94 107 GLN A CA 1
ATOM 778 C C . GLN A 1 107 ? -18.581 2.415 6.566 1.00 79.94 107 GLN A C 1
ATOM 780 O O . GLN A 1 107 ? -18.661 1.969 7.710 1.00 79.94 107 GLN A O 1
ATOM 785 N N . ASP A 1 108 ? -17.446 2.383 5.863 1.00 83.38 108 ASP A N 1
ATOM 786 C CA . ASP A 1 108 ? -16.222 1.750 6.356 1.00 83.38 108 ASP A CA 1
ATOM 787 C C . ASP A 1 108 ? -15.624 2.560 7.506 1.00 83.38 108 ASP A C 1
ATOM 789 O O . ASP A 1 108 ? -15.249 2.003 8.539 1.00 83.38 108 ASP A O 1
ATOM 793 N N . ARG A 1 109 ? -15.638 3.893 7.379 1.00 86.06 109 ARG A N 1
ATOM 794 C CA . ARG A 1 109 ? -15.202 4.793 8.453 1.00 86.06 109 ARG A CA 1
ATOM 795 C C . ARG A 1 109 ? -16.043 4.611 9.715 1.00 86.06 109 ARG A C 1
ATOM 797 O O . ARG A 1 109 ? -15.495 4.394 10.790 1.00 86.06 109 ARG A O 1
ATOM 804 N N . VAL A 1 110 ? -17.369 4.632 9.564 1.00 81.62 110 VAL A N 1
ATOM 805 C CA . VAL A 1 110 ? -18.318 4.465 10.680 1.00 81.62 110 VAL A CA 1
ATOM 806 C C . VAL A 1 110 ? -18.136 3.108 11.363 1.00 81.62 110 VAL A C 1
ATOM 808 O O . VAL A 1 110 ? -18.200 3.008 12.587 1.00 81.62 110 VAL A O 1
ATOM 811 N N . ALA A 1 111 ? -17.899 2.049 10.586 1.00 82.38 111 ALA A N 1
ATOM 812 C CA . ALA A 1 111 ? -17.678 0.718 11.132 1.00 82.38 111 ALA A CA 1
ATOM 813 C C . ALA A 1 111 ? -16.368 0.627 11.930 1.00 82.38 111 ALA A C 1
ATOM 815 O O . ALA A 1 111 ? -16.377 0.060 13.021 1.00 82.38 111 ALA A O 1
ATOM 816 N N . LEU A 1 112 ? -15.271 1.207 11.430 1.00 84.06 112 LEU A N 1
ATOM 817 C CA . LEU A 1 112 ? -13.990 1.254 12.146 1.00 84.06 112 LEU A CA 1
ATOM 818 C C . LEU A 1 112 ? -14.090 2.047 13.455 1.00 84.06 112 LEU A C 1
ATOM 820 O O . LEU A 1 112 ? -13.632 1.566 14.490 1.00 84.06 112 LEU A O 1
ATOM 824 N N . GLU A 1 113 ? -14.752 3.207 13.428 1.00 84.50 113 GLU A N 1
ATOM 825 C CA . GLU A 1 113 ? -14.996 4.033 14.620 1.00 84.50 113 GLU A CA 1
ATOM 826 C C . GLU A 1 113 ? -15.829 3.275 15.668 1.00 84.50 113 GLU A C 1
ATOM 828 O O . GLU A 1 113 ? -15.497 3.270 16.854 1.00 84.50 113 GLU A O 1
ATOM 833 N N . ARG A 1 114 ? -16.887 2.567 15.245 1.00 81.81 114 ARG A N 1
ATOM 834 C CA . ARG A 1 114 ? -17.714 1.749 16.151 1.00 81.81 114 ARG A CA 1
ATOM 835 C C . ARG A 1 114 ? -16.927 0.613 16.800 1.00 81.81 114 ARG A C 1
ATOM 837 O O . ARG A 1 114 ? -17.206 0.264 17.943 1.00 81.81 114 ARG A O 1
ATOM 844 N N . LEU A 1 115 ? -15.975 0.021 16.083 1.00 80.62 115 LEU A N 1
ATOM 845 C CA . LEU A 1 115 ? -15.119 -1.047 16.605 1.00 80.62 115 LEU A CA 1
ATOM 846 C C . LEU A 1 115 ? -14.082 -0.535 17.624 1.00 80.62 115 LEU A C 1
ATOM 848 O O . LEU A 1 115 ? -13.238 -1.307 18.068 1.00 80.62 115 LEU A O 1
ATOM 852 N N . GLY A 1 116 ? -14.152 0.744 18.014 1.00 68.81 116 GLY A N 1
ATOM 853 C CA . GLY A 1 116 ? -13.272 1.352 19.012 1.00 68.81 116 GLY A CA 1
ATOM 854 C C . GLY A 1 116 ? -11.890 1.701 18.467 1.00 68.81 116 GLY A C 1
ATOM 855 O O . GLY A 1 116 ? -11.000 2.049 19.240 1.00 68.81 116 GLY A O 1
ATOM 856 N N . GLY A 1 117 ? -11.700 1.596 17.150 1.00 75.81 117 GLY A N 1
ATOM 857 C CA . GLY A 1 117 ? -10.466 1.952 16.471 1.00 75.81 117 GLY A CA 1
ATOM 858 C C . GLY A 1 117 ? -10.483 3.394 15.977 1.00 75.81 117 GLY A C 1
ATOM 859 O O . GLY A 1 117 ? -11.527 3.973 15.678 1.00 75.81 117 GLY A O 1
ATOM 860 N N . ASP A 1 118 ? -9.295 3.964 15.824 1.00 86.00 118 ASP A N 1
ATOM 861 C CA . ASP A 1 118 ? -9.137 5.212 15.099 1.00 86.00 118 ASP A CA 1
ATOM 862 C C . ASP A 1 118 ? -9.059 4.932 13.594 1.00 86.00 118 ASP A C 1
ATOM 864 O O . ASP A 1 118 ? -8.051 4.420 13.097 1.00 86.00 118 ASP A O 1
ATOM 868 N N . ALA A 1 119 ? -10.130 5.262 12.868 1.00 88.00 119 ALA A N 1
ATOM 869 C CA . ALA A 1 119 ? -10.240 4.996 11.434 1.00 88.00 119 ALA A CA 1
ATOM 870 C C . ALA A 1 119 ? -9.146 5.683 10.596 1.00 88.00 119 ALA A C 1
ATOM 872 O O . ALA A 1 119 ? -8.885 5.253 9.477 1.00 88.00 119 ALA A O 1
ATOM 873 N N . LEU A 1 120 ? -8.497 6.726 11.122 1.00 92.62 120 LEU A N 1
ATOM 874 C CA . LEU A 1 120 ? -7.442 7.470 10.432 1.00 92.62 120 LEU A CA 1
ATOM 875 C C . LEU A 1 120 ? -6.040 7.139 10.952 1.00 92.62 120 LEU A C 1
ATOM 877 O O . LEU A 1 120 ? -5.084 7.803 10.552 1.00 92.62 120 LEU A O 1
ATOM 881 N N . LEU A 1 121 ? -5.890 6.130 11.820 1.00 93.31 121 LEU A N 1
ATOM 882 C CA . LEU A 1 121 ? -4.605 5.792 12.434 1.00 93.31 121 LEU A CA 1
ATOM 883 C C . LEU A 1 121 ? -3.494 5.628 11.394 1.00 93.31 121 LEU A C 1
ATOM 885 O O . LEU A 1 121 ? -2.466 6.283 11.504 1.00 93.31 121 LEU A O 1
ATOM 889 N N . VAL A 1 122 ? -3.700 4.795 10.371 1.00 95.69 122 VAL A N 1
ATOM 890 C CA . VAL A 1 122 ? -2.644 4.484 9.390 1.00 95.69 122 VAL A CA 1
ATOM 891 C C . VAL A 1 122 ? -2.271 5.697 8.547 1.00 95.69 122 VAL A C 1
ATOM 893 O O . VAL A 1 122 ? -1.085 5.967 8.388 1.00 95.69 122 VAL A O 1
ATOM 896 N N . ARG A 1 123 ? -3.255 6.495 8.111 1.00 96.69 123 ARG A N 1
ATOM 897 C CA . ARG A 1 123 ? -2.988 7.778 7.448 1.00 96.69 123 ARG A CA 1
ATOM 898 C C . ARG A 1 123 ? -2.112 8.682 8.314 1.00 96.69 123 ARG A C 1
ATOM 900 O O . ARG A 1 123 ? -1.092 9.163 7.835 1.00 96.69 123 ARG A O 1
ATOM 907 N N . ARG A 1 124 ? -2.465 8.871 9.590 1.00 96.69 124 ARG A N 1
ATOM 908 C CA . ARG A 1 124 ? -1.684 9.724 10.501 1.00 96.69 124 ARG A CA 1
ATOM 909 C C . ARG A 1 124 ? -0.290 9.174 10.785 1.00 96.69 124 ARG A C 1
ATOM 911 O O . ARG A 1 124 ? 0.631 9.958 10.978 1.00 96.69 124 ARG A O 1
ATOM 918 N N . LEU A 1 125 ? -0.118 7.851 10.809 1.00 97.38 125 LEU A N 1
ATOM 919 C CA . LEU A 1 125 ? 1.205 7.233 10.917 1.00 97.38 125 LEU A CA 1
ATOM 920 C C . LEU A 1 125 ? 2.055 7.540 9.683 1.00 97.38 125 LEU A C 1
ATOM 922 O O . LEU A 1 125 ? 3.198 7.953 9.837 1.00 97.38 125 LEU A O 1
ATOM 926 N N . CYS A 1 126 ? 1.499 7.409 8.477 1.00 98.12 126 CYS A N 1
ATOM 927 C CA . CYS A 1 126 ? 2.197 7.772 7.243 1.00 98.12 126 CYS A CA 1
ATOM 928 C C . CYS A 1 126 ? 2.525 9.273 7.183 1.00 98.12 126 CYS A C 1
ATOM 930 O O . CYS A 1 126 ? 3.644 9.635 6.836 1.00 98.12 126 CYS A O 1
ATOM 932 N N . GLU A 1 127 ? 1.598 10.148 7.582 1.00 97.62 127 GLU A N 1
ATOM 933 C CA . GLU A 1 127 ? 1.846 11.593 7.701 1.00 97.62 127 GLU A CA 1
ATOM 934 C C . GLU A 1 127 ? 2.962 11.898 8.715 1.00 97.62 127 GLU A C 1
ATOM 936 O O . GLU A 1 127 ? 3.833 12.721 8.440 1.00 97.62 127 GLU A O 1
ATOM 941 N N . ALA A 1 128 ? 2.982 11.208 9.860 1.00 97.31 128 ALA A N 1
ATOM 942 C CA . ALA A 1 128 ? 4.043 11.352 10.852 1.00 97.31 128 ALA A CA 1
ATOM 943 C C . ALA A 1 128 ? 5.401 10.869 10.316 1.00 97.31 128 ALA A C 1
ATOM 945 O O . ALA A 1 128 ? 6.386 11.580 10.486 1.00 97.31 128 ALA A O 1
ATOM 946 N N . ILE A 1 129 ? 5.451 9.733 9.608 1.00 97.06 129 ILE A N 1
ATOM 947 C CA . ILE A 1 129 ? 6.672 9.246 8.941 1.00 97.06 129 ILE A CA 1
ATOM 948 C C . ILE A 1 129 ? 7.196 10.291 7.951 1.00 97.06 129 ILE A C 1
ATOM 950 O O . ILE A 1 129 ? 8.369 10.645 8.014 1.00 97.06 129 ILE A O 1
ATOM 954 N N . LEU A 1 130 ? 6.331 10.827 7.082 1.00 96.50 130 LEU A N 1
ATOM 955 C CA . LEU A 1 130 ? 6.699 11.862 6.105 1.00 96.50 130 LEU A CA 1
ATOM 956 C C . LEU A 1 130 ? 7.209 13.151 6.770 1.00 96.50 130 LEU A C 1
ATOM 958 O O . LEU A 1 130 ? 8.001 13.878 6.175 1.00 96.50 130 LEU A O 1
ATOM 962 N N . ALA A 1 131 ? 6.753 13.452 7.988 1.00 94.88 131 ALA A N 1
ATOM 963 C CA . ALA A 1 131 ? 7.190 14.620 8.743 1.00 94.88 131 ALA A CA 1
ATOM 964 C C . ALA A 1 131 ? 8.531 14.410 9.469 1.00 94.88 131 ALA A C 1
ATOM 966 O O . ALA A 1 131 ? 9.251 15.382 9.701 1.00 94.88 131 ALA A O 1
ATOM 967 N N . THR A 1 132 ? 8.863 13.175 9.859 1.00 92.12 132 THR A N 1
ATOM 968 C CA . THR A 1 132 ? 10.061 12.866 10.662 1.00 92.12 132 THR A CA 1
ATOM 969 C C . THR A 1 132 ? 11.216 12.279 9.863 1.00 92.12 132 THR A C 1
ATOM 971 O O . THR A 1 132 ? 12.362 12.370 10.302 1.00 92.12 132 THR A O 1
ATOM 974 N N . THR A 1 133 ? 10.929 11.680 8.712 1.00 87.69 133 THR A N 1
ATOM 975 C CA . THR A 1 133 ? 11.907 11.012 7.855 1.00 87.69 133 THR A CA 1
ATOM 976 C C . THR A 1 133 ? 11.983 11.765 6.530 1.00 87.69 133 THR A C 1
ATOM 978 O O . THR A 1 133 ? 10.947 11.915 5.880 1.00 87.69 133 THR A O 1
ATOM 981 N N . PRO A 1 134 ? 13.166 12.255 6.111 1.00 88.38 134 PRO A N 1
ATOM 982 C CA . PRO A 1 134 ? 13.331 12.867 4.798 1.00 88.38 134 PRO A CA 1
ATOM 983 C C . PRO A 1 134 ? 12.822 11.910 3.708 1.00 88.38 134 PRO A C 1
ATOM 985 O O . PRO A 1 134 ? 13.335 10.803 3.605 1.00 88.38 134 PRO A O 1
ATOM 988 N N . PRO A 1 135 ? 11.801 12.287 2.920 1.00 84.31 135 PRO A N 1
ATOM 989 C CA . PRO A 1 135 ? 11.160 11.355 1.992 1.00 84.31 135 PRO A CA 1
ATOM 990 C C . PRO A 1 135 ? 11.955 11.146 0.698 1.00 84.31 135 PRO A C 1
ATOM 992 O O . PRO A 1 135 ? 11.705 10.198 -0.042 1.00 84.31 135 PRO A O 1
ATOM 995 N N . VAL A 1 136 ? 12.878 12.059 0.400 1.00 87.25 136 VAL A N 1
ATOM 996 C CA . VAL A 1 136 ? 13.670 12.089 -0.828 1.00 87.25 136 VAL A CA 1
ATOM 997 C C . VAL A 1 136 ? 15.107 12.445 -0.453 1.00 87.25 136 VAL A C 1
ATOM 999 O O . VAL A 1 136 ? 15.325 13.366 0.342 1.00 87.25 136 VAL A O 1
ATOM 1002 N N . GLY A 1 137 ? 16.066 11.706 -1.006 1.00 83.69 137 GLY A N 1
ATOM 1003 C CA . GLY A 1 137 ? 17.498 11.922 -0.832 1.00 83.69 137 GLY A CA 1
ATOM 1004 C C . GLY A 1 137 ? 18.032 13.129 -1.609 1.00 83.69 137 GLY A C 1
ATOM 1005 O O . GLY A 1 137 ? 17.324 13.786 -2.374 1.00 83.69 137 GLY A O 1
ATOM 1006 N N . GLU A 1 138 ? 19.321 13.430 -1.428 1.00 81.12 138 GLU A N 1
ATOM 1007 C CA . GLU A 1 138 ? 19.996 14.541 -2.125 1.00 81.12 138 GLU A CA 1
ATOM 1008 C C . GLU A 1 138 ? 20.051 14.354 -3.652 1.00 81.12 138 GLU A C 1
ATOM 1010 O O . GLU A 1 138 ? 20.153 15.327 -4.400 1.00 81.12 138 GLU A O 1
ATOM 1015 N N . ASP A 1 139 ? 19.966 13.109 -4.116 1.00 84.38 139 ASP A N 1
ATOM 1016 C CA . ASP A 1 139 ? 19.920 12.710 -5.524 1.00 84.38 139 ASP A CA 1
ATOM 1017 C C . ASP A 1 139 ? 18.519 12.819 -6.151 1.00 84.38 139 ASP A C 1
ATOM 1019 O O . ASP A 1 139 ? 18.360 12.577 -7.349 1.00 84.38 139 ASP A O 1
ATOM 1023 N N . GLY A 1 140 ? 17.510 13.220 -5.370 1.00 83.19 140 GLY A N 1
ATOM 1024 C CA . GLY A 1 140 ? 16.125 13.316 -5.822 1.00 83.19 140 GLY A CA 1
ATOM 1025 C C . GLY A 1 140 ? 15.389 11.975 -5.873 1.00 83.19 140 GLY A C 1
ATOM 1026 O O . GLY A 1 140 ? 14.260 11.945 -6.360 1.00 83.19 140 GLY A O 1
ATOM 1027 N N . GLN A 1 141 ? 15.992 10.886 -5.382 1.00 87.88 141 GLN A N 1
ATOM 1028 C CA . GLN A 1 141 ? 15.362 9.567 -5.304 1.00 87.88 141 GLN A CA 1
ATOM 1029 C C . GLN A 1 141 ? 14.631 9.384 -3.973 1.00 87.88 141 GLN A C 1
ATOM 1031 O O . GLN A 1 141 ? 14.960 10.032 -2.979 1.00 87.88 141 GLN A O 1
ATOM 1036 N N . ALA A 1 142 ? 13.627 8.506 -3.937 1.00 91.62 142 ALA A N 1
ATOM 1037 C CA . ALA A 1 142 ? 12.932 8.200 -2.691 1.00 91.62 142 ALA A CA 1
ATOM 1038 C C . ALA A 1 142 ? 13.904 7.608 -1.655 1.00 91.62 142 ALA A C 1
ATOM 1040 O O . ALA A 1 142 ? 14.672 6.701 -1.969 1.00 91.62 142 ALA A O 1
ATOM 1041 N N . ASP A 1 143 ? 13.843 8.099 -0.418 1.00 94.12 143 ASP A N 1
ATOM 1042 C CA . ASP A 1 143 ? 14.652 7.555 0.675 1.00 94.12 143 ASP A CA 1
ATOM 1043 C C . ASP A 1 143 ? 14.187 6.135 1.038 1.00 94.12 143 ASP A C 1
ATOM 1045 O O . ASP A 1 143 ? 12.996 5.893 1.266 1.00 94.12 143 ASP A O 1
ATOM 1049 N N . GLU A 1 144 ? 15.126 5.187 1.101 1.00 92.31 144 GLU A N 1
ATOM 1050 C CA . GLU A 1 144 ? 14.823 3.771 1.340 1.00 92.31 144 GLU A CA 1
ATOM 1051 C C . GLU A 1 144 ? 14.126 3.557 2.691 1.00 92.31 144 GLU A C 1
ATOM 1053 O O . GLU A 1 144 ? 13.134 2.830 2.762 1.00 92.31 144 GLU A O 1
ATOM 1058 N N . ALA A 1 145 ? 14.576 4.236 3.752 1.00 93.00 145 ALA A N 1
ATOM 1059 C CA . ALA A 1 145 ? 13.995 4.084 5.083 1.00 93.00 145 ALA A CA 1
ATOM 1060 C C . ALA A 1 145 ? 12.579 4.679 5.155 1.00 93.00 145 ALA A C 1
ATOM 1062 O O . ALA A 1 145 ? 11.688 4.092 5.779 1.00 93.00 145 ALA A O 1
ATOM 1063 N N . ALA A 1 146 ? 12.336 5.815 4.492 1.00 95.75 146 ALA A N 1
ATOM 1064 C CA . ALA A 1 146 ? 10.996 6.380 4.355 1.00 95.75 146 ALA A CA 1
ATOM 1065 C C . ALA A 1 146 ? 10.059 5.417 3.609 1.00 95.75 146 ALA A C 1
ATOM 1067 O O . ALA A 1 146 ? 8.958 5.137 4.092 1.00 95.75 146 ALA A O 1
ATOM 1068 N N . VAL A 1 147 ? 10.500 4.869 2.470 1.00 97.50 147 VAL A N 1
ATOM 1069 C CA . VAL A 1 147 ? 9.732 3.890 1.685 1.00 97.50 147 VAL A CA 1
ATOM 1070 C C . VAL A 1 147 ? 9.419 2.649 2.514 1.00 97.50 147 VAL A C 1
ATOM 1072 O O . VAL A 1 147 ? 8.268 2.212 2.530 1.00 97.50 147 VAL A O 1
ATOM 1075 N N . GLU A 1 148 ? 10.401 2.085 3.219 1.00 96.06 148 GLU A N 1
ATOM 1076 C CA . GLU A 1 148 ? 10.213 0.903 4.064 1.00 96.06 148 GLU A CA 1
ATOM 1077 C C . GLU A 1 148 ? 9.157 1.144 5.144 1.00 96.06 148 GLU A C 1
ATOM 1079 O O . GLU A 1 148 ? 8.226 0.347 5.284 1.00 96.06 148 GLU A O 1
ATOM 1084 N N . LEU A 1 149 ? 9.251 2.262 5.871 1.00 97.50 149 LEU A N 1
ATOM 1085 C CA . LEU A 1 149 ? 8.299 2.606 6.928 1.00 97.50 149 LEU A CA 1
ATOM 1086 C C . LEU A 1 149 ? 6.887 2.841 6.379 1.00 97.50 149 LEU A C 1
ATOM 1088 O O . LEU A 1 149 ? 5.918 2.331 6.946 1.00 97.50 149 LEU A O 1
ATOM 1092 N N . LEU A 1 150 ? 6.757 3.575 5.271 1.00 98.25 150 LEU A N 1
ATOM 1093 C CA . LEU A 1 150 ? 5.468 3.870 4.642 1.00 98.25 150 LEU A CA 1
ATOM 1094 C C . LEU A 1 150 ? 4.808 2.609 4.081 1.00 98.25 150 LEU A C 1
ATOM 1096 O O . LEU A 1 150 ? 3.626 2.355 4.343 1.00 98.25 150 LEU A O 1
ATOM 1100 N N . ALA A 1 151 ? 5.574 1.793 3.356 1.00 97.44 151 ALA A N 1
ATOM 1101 C CA . ALA A 1 151 ? 5.115 0.526 2.805 1.00 97.44 151 ALA A CA 1
ATOM 1102 C C . ALA A 1 151 ? 4.703 -0.444 3.915 1.00 97.44 151 ALA A C 1
ATOM 1104 O O . ALA A 1 151 ? 3.642 -1.066 3.822 1.00 97.44 151 ALA A O 1
ATOM 1105 N N . HIS A 1 152 ? 5.500 -0.534 4.982 1.00 97.25 152 HIS A N 1
ATOM 1106 C CA . HIS A 1 152 ? 5.194 -1.376 6.127 1.00 97.25 152 HIS A CA 1
ATOM 1107 C C . HIS A 1 152 ? 3.911 -0.912 6.822 1.00 97.25 152 HIS A C 1
ATOM 1109 O O . HIS A 1 152 ? 2.969 -1.692 6.924 1.00 97.25 152 HIS A O 1
ATOM 1115 N N . ALA A 1 153 ? 3.806 0.362 7.215 1.00 97.31 153 ALA A N 1
ATOM 1116 C CA . ALA A 1 153 ? 2.607 0.895 7.865 1.00 97.31 153 ALA A CA 1
ATOM 1117 C C . ALA A 1 153 ? 1.336 0.674 7.022 1.00 97.31 153 ALA A C 1
ATOM 1119 O O . ALA A 1 153 ? 0.319 0.209 7.541 1.00 97.31 153 ALA A O 1
ATOM 1120 N N . SER A 1 154 ? 1.419 0.931 5.713 1.00 96.88 154 SER A N 1
ATOM 1121 C CA . SER A 1 154 ? 0.297 0.780 4.776 1.00 96.88 154 SER A CA 1
ATOM 1122 C C . SER A 1 154 ? -0.152 -0.672 4.615 1.00 96.88 154 SER A C 1
ATOM 1124 O O . SER A 1 154 ? -1.349 -0.937 4.541 1.00 96.88 154 SER A O 1
ATOM 1126 N N . ALA A 1 155 ? 0.775 -1.635 4.620 1.00 95.19 155 ALA A N 1
ATOM 1127 C CA . ALA A 1 155 ? 0.442 -3.060 4.536 1.00 95.19 155 ALA A CA 1
ATOM 1128 C C . ALA A 1 155 ? -0.376 -3.555 5.745 1.00 95.19 155 ALA A C 1
ATOM 1130 O O . ALA A 1 155 ? -1.101 -4.545 5.649 1.00 95.19 155 ALA A O 1
ATOM 1131 N N . HIS A 1 156 ? -0.286 -2.862 6.882 1.00 95.25 156 HIS A N 1
ATOM 1132 C CA . HIS A 1 156 ? -1.057 -3.172 8.083 1.00 95.25 156 HIS A CA 1
ATOM 1133 C C . HIS A 1 156 ? -2.409 -2.441 8.155 1.00 95.25 156 HIS A C 1
ATOM 1135 O O . HIS A 1 156 ? -3.110 -2.607 9.159 1.00 95.25 156 HIS A O 1
ATOM 1141 N N . ALA A 1 157 ? -2.797 -1.682 7.118 1.00 93.56 157 ALA A N 1
ATOM 1142 C CA . ALA A 1 157 ? -4.082 -0.989 7.042 1.00 93.56 157 ALA A CA 1
ATOM 1143 C C . ALA A 1 157 ? -5.260 -1.927 7.370 1.00 93.56 157 ALA A C 1
ATOM 1145 O O . ALA A 1 157 ? -5.369 -3.000 6.772 1.00 93.56 157 ALA A O 1
ATOM 1146 N N . PRO A 1 158 ? -6.134 -1.562 8.330 1.00 92.69 158 PRO A N 1
ATOM 1147 C CA . PRO A 1 158 ? -7.264 -2.397 8.706 1.00 92.69 158 PRO A CA 1
ATOM 1148 C C . PRO A 1 158 ? -8.197 -2.654 7.525 1.00 92.69 158 PRO A C 1
ATOM 1150 O O . PRO A 1 158 ? -8.595 -1.720 6.831 1.00 92.69 158 PRO A O 1
ATOM 1153 N N . VAL A 1 159 ? -8.624 -3.904 7.364 1.00 90.19 159 VAL A N 1
ATOM 1154 C CA . VAL A 1 159 ? -9.726 -4.262 6.469 1.00 90.19 159 VAL A CA 1
ATOM 1155 C C . VAL A 1 159 ? -10.938 -4.689 7.280 1.00 90.19 159 VAL A C 1
ATOM 1157 O O . VAL A 1 159 ? -10.818 -5.299 8.345 1.00 90.19 159 VAL A O 1
ATOM 1160 N N . LEU A 1 160 ? -12.127 -4.370 6.780 1.00 88.44 160 LEU A N 1
ATOM 1161 C CA . LEU A 1 160 ? -13.375 -4.763 7.418 1.00 88.44 160 LEU A CA 1
ATOM 1162 C C . LEU A 1 160 ? -13.806 -6.135 6.926 1.00 88.44 160 LEU A C 1
ATOM 1164 O O . LEU A 1 160 ? -14.033 -6.335 5.734 1.00 88.44 160 LEU A O 1
ATOM 1168 N N . LEU A 1 161 ? -13.956 -7.072 7.858 1.00 87.00 161 LEU A N 1
ATOM 1169 C CA . LEU A 1 161 ? -14.449 -8.400 7.540 1.00 87.00 161 LEU A CA 1
ATOM 1170 C C . LEU A 1 161 ? -15.974 -8.359 7.446 1.00 87.00 161 LEU A C 1
ATOM 1172 O O . LEU A 1 161 ? -16.670 -7.966 8.387 1.00 87.00 161 LEU A O 1
ATOM 1176 N N . ARG A 1 162 ? -16.472 -8.759 6.279 1.00 80.19 162 ARG A N 1
ATOM 1177 C CA . ARG A 1 162 ? -17.889 -8.848 5.931 1.00 80.19 162 ARG A CA 1
ATOM 1178 C C . ARG A 1 162 ? -18.159 -10.243 5.398 1.00 80.19 162 ARG A C 1
ATOM 1180 O O . ARG A 1 162 ? -17.332 -10.791 4.667 1.00 80.19 162 ARG A O 1
ATOM 1187 N N . ASP A 1 163 ? -19.308 -10.806 5.744 1.00 73.56 163 ASP A N 1
ATOM 1188 C CA . ASP A 1 163 ? -19.792 -11.974 5.018 1.00 73.56 163 ASP A CA 1
ATOM 1189 C C . ASP A 1 163 ? -20.179 -11.580 3.577 1.00 73.56 163 ASP A C 1
ATOM 1191 O O . ASP A 1 163 ? -20.308 -10.397 3.245 1.00 73.56 163 ASP A O 1
ATOM 1195 N N . TRP A 1 164 ? -20.305 -12.571 2.692 1.00 69.25 164 TRP A N 1
ATOM 1196 C CA . TRP A 1 164 ? -20.633 -12.307 1.290 1.00 69.25 164 TRP A CA 1
ATOM 1197 C C . TRP A 1 164 ? -21.996 -11.597 1.116 1.00 69.25 164 TRP A C 1
ATOM 1199 O O . TRP A 1 164 ? -22.035 -10.580 0.427 1.00 69.25 164 TRP A O 1
ATOM 1209 N N . PRO A 1 165 ? -23.097 -12.003 1.783 1.00 73.38 165 PRO A N 1
ATOM 1210 C CA . PRO A 1 165 ? -24.358 -11.254 1.717 1.00 73.38 165 PRO A CA 1
ATOM 1211 C C . PRO A 1 165 ? -24.197 -9.763 2.050 1.00 73.38 165 PRO A C 1
ATOM 1213 O O . PRO A 1 165 ? -24.778 -8.900 1.395 1.00 73.38 165 PRO A O 1
ATOM 1216 N N . CYS A 1 166 ? -23.346 -9.439 3.023 1.00 75.62 166 CYS A N 1
ATOM 1217 C CA . CYS A 1 166 ? -23.041 -8.075 3.423 1.00 75.62 166 CYS A CA 1
ATOM 1218 C C . CYS A 1 166 ? -22.286 -7.267 2.365 1.00 75.62 166 CYS A C 1
ATOM 1220 O O . CYS A 1 166 ? -22.559 -6.079 2.200 1.00 75.62 166 CYS A O 1
ATOM 1222 N N . THR A 1 167 ? -21.346 -7.873 1.642 1.00 71.44 167 THR A N 1
ATOM 1223 C CA . THR A 1 167 ? -20.640 -7.202 0.536 1.00 71.44 167 THR A CA 1
ATOM 1224 C C . THR A 1 167 ? -21.462 -7.146 -0.749 1.00 71.44 167 THR A C 1
ATOM 1226 O O . THR A 1 167 ? -21.266 -6.219 -1.532 1.00 71.44 167 THR A O 1
ATOM 1229 N N . ALA A 1 168 ? -22.413 -8.063 -0.944 1.00 71.00 168 ALA A N 1
ATOM 1230 C CA . ALA A 1 168 ? -23.360 -8.053 -2.062 1.00 71.00 168 ALA A CA 1
ATOM 1231 C C . ALA A 1 168 ? -24.488 -7.014 -1.905 1.00 71.00 168 ALA A C 1
ATOM 1233 O O . ALA A 1 168 ? -25.201 -6.727 -2.863 1.00 71.00 168 ALA A O 1
ATOM 1234 N N . GLY A 1 169 ? -24.677 -6.463 -0.699 1.00 70.75 169 GLY A N 1
ATOM 1235 C CA . GLY A 1 169 ? -25.862 -5.663 -0.371 1.00 70.75 169 GLY A CA 1
ATOM 1236 C C . GLY A 1 169 ? -27.136 -6.506 -0.226 1.00 70.75 169 GLY A C 1
ATOM 1237 O O . GLY A 1 169 ? -28.239 -5.974 -0.296 1.00 70.75 169 GLY A O 1
ATOM 1238 N N . GLU A 1 170 ? -26.977 -7.812 -0.014 1.00 77.25 170 GLU A N 1
ATOM 1239 C CA . GLU A 1 170 ? -28.036 -8.808 0.177 1.00 77.25 170 GLU A CA 1
ATOM 1240 C C . GLU A 1 170 ? -28.218 -9.163 1.672 1.00 77.25 170 GLU A C 1
ATOM 1242 O O . GLU A 1 170 ? -28.828 -10.177 2.005 1.00 77.25 170 GLU A O 1
ATOM 1247 N N . CYS A 1 171 ? -27.664 -8.356 2.592 1.00 75.00 171 CYS A N 1
ATOM 1248 C CA . CYS A 1 171 ? -27.829 -8.516 4.041 1.00 75.00 171 CYS A CA 1
ATOM 1249 C C . CYS A 1 171 ? -29.108 -7.827 4.556 1.00 75.00 171 CYS A C 1
ATOM 1251 O O . CYS A 1 171 ? -29.358 -6.665 4.249 1.00 75.00 171 CYS A O 1
ATOM 1253 N N . ASP A 1 172 ? -29.850 -8.494 5.448 1.00 77.62 172 ASP A N 1
ATOM 1254 C CA . ASP A 1 172 ? -30.996 -7.911 6.176 1.00 77.62 172 ASP A CA 1
ATOM 1255 C C . ASP A 1 172 ? -30.575 -7.110 7.429 1.00 77.62 172 ASP A C 1
ATOM 1257 O O . ASP A 1 172 ? -31.410 -6.719 8.252 1.00 77.62 172 ASP A O 1
ATOM 1261 N N . HIS A 1 173 ? -29.273 -6.878 7.637 1.00 73.06 173 HIS A N 1
ATOM 1262 C CA . HIS A 1 173 ? -28.815 -6.156 8.822 1.00 73.06 173 HIS A CA 1
ATOM 1263 C C . HIS A 1 173 ? -29.108 -4.647 8.707 1.00 73.06 173 HIS A C 1
ATOM 1265 O O . HIS A 1 173 ? -29.022 -4.069 7.621 1.00 73.06 173 HIS A O 1
ATOM 1271 N N . PRO A 1 174 ? -29.381 -3.958 9.831 1.00 69.12 174 PRO A N 1
ATOM 1272 C CA . PRO A 1 174 ? -29.503 -2.504 9.836 1.00 69.12 174 PRO A CA 1
ATOM 1273 C C . PRO A 1 174 ? -28.217 -1.824 9.336 1.00 69.12 174 PRO A C 1
ATOM 1275 O O . PRO A 1 174 ? -27.118 -2.370 9.451 1.00 69.12 174 PRO A O 1
ATOM 1278 N N . ALA A 1 175 ? -28.348 -0.608 8.794 1.00 64.50 175 ALA A N 1
ATOM 1279 C CA . ALA A 1 175 ? -27.239 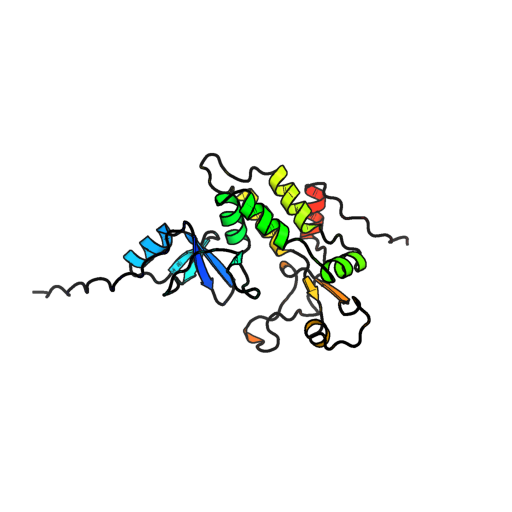0.128 8.184 1.00 64.50 175 ALA A CA 1
ATOM 1280 C C . ALA A 1 175 ? -25.999 0.178 9.099 1.00 64.50 175 ALA A C 1
ATOM 1282 O O . ALA A 1 175 ? -26.064 0.608 10.250 1.00 64.50 175 ALA A O 1
ATOM 1283 N N . GLY A 1 176 ? -24.862 -0.287 8.574 1.00 58.38 176 GLY A N 1
ATOM 1284 C CA . GLY A 1 176 ? -23.593 -0.366 9.300 1.00 58.38 176 GLY A CA 1
ATOM 1285 C C . GLY A 1 176 ? -23.410 -1.616 10.173 1.00 58.38 176 GLY A C 1
ATOM 1286 O O . GLY A 1 176 ? -22.302 -1.849 10.647 1.00 58.38 176 GLY A O 1
ATOM 1287 N N . ALA A 1 177 ? -24.423 -2.460 10.394 1.00 67.56 177 ALA A N 1
ATOM 1288 C CA . ALA A 1 177 ? -24.303 -3.695 11.188 1.00 67.56 177 ALA A CA 1
ATOM 1289 C C . ALA A 1 177 ? -23.726 -4.894 10.409 1.00 67.56 177 ALA A C 1
ATOM 1291 O O . ALA A 1 177 ? -23.351 -5.887 11.019 1.00 67.56 177 ALA A O 1
ATOM 1292 N N . CYS A 1 178 ? -23.564 -4.766 9.089 1.00 69.19 178 CYS A N 1
ATOM 1293 C CA . CYS A 1 178 ? -22.983 -5.783 8.202 1.00 69.19 178 CYS A CA 1
ATOM 129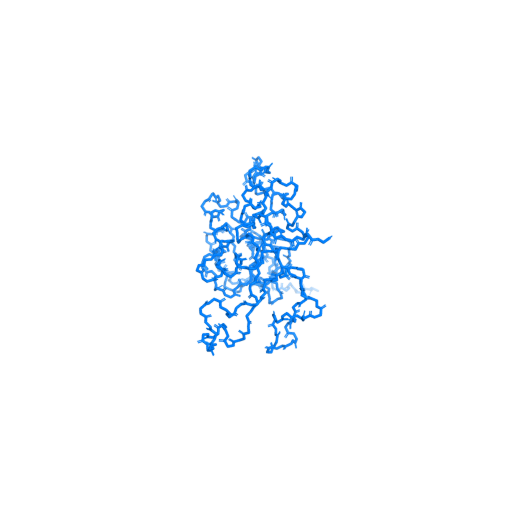4 C C . CYS A 1 178 ? -21.455 -6.011 8.417 1.00 69.19 178 CYS A C 1
ATOM 1296 O O . CYS A 1 178 ? -20.841 -6.813 7.725 1.00 69.19 178 CYS A O 1
ATOM 1298 N N . VAL A 1 179 ? -20.823 -5.316 9.377 1.00 70.56 179 VAL A N 1
ATOM 1299 C CA . VAL A 1 179 ? -19.394 -5.442 9.725 1.00 70.56 179 VAL A CA 1
ATOM 1300 C C . VAL A 1 179 ? -19.254 -5.854 11.183 1.00 70.56 179 VAL A C 1
ATOM 1302 O O . VAL A 1 179 ? -19.692 -5.124 12.072 1.00 70.56 179 VAL A O 1
ATOM 1305 N N . THR A 1 180 ? -18.589 -6.971 11.447 1.00 69.75 180 THR A N 1
ATOM 1306 C CA . THR A 1 180 ? -18.442 -7.499 12.812 1.00 69.75 180 THR A CA 1
ATOM 1307 C C . THR A 1 180 ? -17.034 -7.337 13.369 1.00 69.75 180 THR A C 1
ATOM 1309 O O . THR A 1 180 ? -16.850 -7.384 14.584 1.00 69.75 180 THR A O 1
ATOM 1312 N N . THR A 1 181 ? -16.021 -7.155 12.517 1.00 84.56 181 THR A N 1
ATOM 1313 C CA . THR A 1 181 ? -14.612 -7.116 12.932 1.00 84.56 181 THR A CA 1
ATOM 1314 C C . THR A 1 181 ? -13.759 -6.357 11.915 1.00 84.56 181 THR A C 1
ATOM 1316 O O . THR A 1 181 ? -14.025 -6.398 10.714 1.00 84.56 181 THR A O 1
ATOM 1319 N N . ALA A 1 182 ? -12.713 -5.689 12.402 1.00 90.25 182 ALA A N 1
ATOM 1320 C CA . ALA A 1 182 ? -11.627 -5.156 11.592 1.00 90.25 182 ALA A CA 1
ATOM 1321 C C . ALA A 1 182 ? -10.390 -6.032 11.805 1.00 90.25 182 ALA A C 1
ATOM 1323 O O . ALA A 1 182 ? -10.025 -6.311 12.949 1.00 90.25 182 ALA A O 1
ATOM 1324 N N . ALA A 1 183 ? -9.758 -6.469 10.722 1.00 92.69 183 ALA A N 1
ATOM 1325 C CA . ALA A 1 183 ? -8.584 -7.327 10.759 1.00 92.69 183 ALA A CA 1
ATOM 1326 C C . ALA A 1 183 ? -7.378 -6.630 10.136 1.00 92.69 183 ALA A C 1
ATOM 1328 O O . ALA A 1 183 ? -7.509 -5.793 9.245 1.00 92.69 183 ALA A O 1
ATOM 1329 N N . CYS A 1 184 ? -6.189 -7.002 10.592 1.00 94.69 184 CYS A N 1
ATOM 1330 C CA . CYS A 1 184 ? -4.953 -6.622 9.935 1.00 94.69 184 CYS A CA 1
ATOM 1331 C C . CYS A 1 184 ? -4.617 -7.664 8.853 1.00 94.69 184 CYS A C 1
ATOM 1333 O O . CYS A 1 184 ? -4.337 -8.813 9.214 1.00 94.69 184 CYS A O 1
ATOM 1335 N N . PRO A 1 185 ? -4.623 -7.306 7.554 1.00 92.56 185 PRO A N 1
ATOM 1336 C CA . PRO A 1 185 ? -4.345 -8.251 6.474 1.00 92.56 185 PRO A CA 1
ATOM 1337 C C . PRO A 1 185 ? -2.928 -8.825 6.582 1.00 92.56 185 PRO A C 1
ATOM 1339 O O . PRO A 1 185 ? -2.768 -10.039 6.566 1.00 92.56 185 PRO A O 1
ATOM 1342 N N . ALA A 1 186 ? -1.918 -7.982 6.826 1.00 94.25 186 ALA A N 1
ATOM 1343 C CA . ALA A 1 186 ? -0.522 -8.414 6.926 1.00 94.25 186 ALA A CA 1
ATOM 1344 C C . ALA A 1 186 ? -0.208 -9.326 8.128 1.00 94.25 186 ALA A C 1
ATOM 1346 O O . ALA A 1 186 ? 0.777 -10.060 8.097 1.00 94.25 186 ALA A O 1
ATOM 1347 N N . CYS A 1 187 ? -1.019 -9.296 9.192 1.00 96.50 187 CYS A N 1
ATOM 1348 C CA . CYS A 1 187 ? -0.834 -10.161 10.363 1.00 96.50 187 CYS A CA 1
ATOM 1349 C C . CYS A 1 187 ? -1.735 -11.402 10.363 1.00 96.50 187 CYS A C 1
ATOM 1351 O O . CYS A 1 187 ? -1.616 -12.222 11.271 1.00 96.50 187 CYS A O 1
ATOM 1353 N N . SER A 1 188 ? -2.658 -11.528 9.408 1.00 95.12 188 SER A N 1
ATOM 1354 C CA . SER A 1 188 ? -3.662 -12.593 9.405 1.00 95.12 188 SER A CA 1
ATOM 1355 C C . SER A 1 188 ? -3.382 -13.631 8.326 1.00 95.12 188 SER A C 1
ATOM 1357 O O . SER A 1 188 ? -2.859 -13.324 7.259 1.00 95.12 188 SER A O 1
ATOM 1359 N N . LEU A 1 189 ? -3.793 -14.873 8.573 1.00 94.00 189 LEU A N 1
ATOM 1360 C CA . LEU A 1 189 ? -3.747 -15.924 7.566 1.00 94.00 189 LEU A CA 1
ATOM 1361 C C . LEU A 1 189 ? -4.942 -15.805 6.617 1.00 94.00 189 LEU A C 1
ATOM 1363 O O . LEU A 1 189 ? -6.091 -16.039 7.008 1.00 94.00 189 LEU A O 1
ATOM 1367 N N . GLN A 1 190 ? -4.648 -15.536 5.348 1.00 91.06 190 GLN A N 1
ATOM 1368 C CA . GLN A 1 190 ? -5.601 -15.640 4.250 1.00 91.06 190 GLN A CA 1
ATOM 1369 C C . GLN A 1 190 ? -5.373 -16.931 3.466 1.00 91.06 190 GLN A C 1
ATOM 1371 O O . GLN A 1 190 ? -4.252 -17.425 3.316 1.00 91.06 190 GLN A O 1
ATOM 1376 N N . ALA A 1 191 ? -6.455 -17.518 2.973 1.00 89.19 191 ALA A N 1
ATOM 1377 C CA . ALA A 1 191 ? -6.362 -18.649 2.071 1.00 89.19 191 ALA A CA 1
ATOM 1378 C C . ALA A 1 191 ? -5.788 -18.190 0.718 1.00 89.19 191 ALA A C 1
ATOM 1380 O O . ALA A 1 191 ? -6.322 -17.282 0.094 1.00 89.19 191 ALA A O 1
ATOM 1381 N N . GLY A 1 192 ? -4.699 -18.815 0.269 1.00 84.62 192 GLY A N 1
ATOM 1382 C CA . GLY A 1 192 ? -4.088 -18.491 -1.024 1.00 84.62 192 GLY A CA 1
ATOM 1383 C C . GLY A 1 192 ? -4.833 -19.092 -2.221 1.00 84.62 192 GLY A C 1
ATOM 1384 O O . GLY A 1 192 ? -5.802 -19.835 -2.054 1.00 84.62 192 GLY A O 1
ATOM 1385 N N . GLN A 1 193 ? -4.297 -18.854 -3.420 1.00 81.19 193 GLN A N 1
ATOM 1386 C CA . GLN A 1 193 ? -4.835 -19.283 -4.724 1.00 81.19 193 GLN A CA 1
ATOM 1387 C C . GLN A 1 193 ? -5.285 -20.749 -4.835 1.00 81.19 193 GLN A C 1
ATOM 1389 O O . GLN A 1 193 ? -6.213 -21.082 -5.569 1.00 81.19 193 GLN A O 1
ATOM 1394 N N . TRP A 1 194 ? -4.682 -21.662 -4.069 1.00 84.06 194 TRP A N 1
ATOM 1395 C CA . TRP A 1 194 ? -5.074 -23.076 -4.066 1.00 84.06 194 TRP A CA 1
ATOM 1396 C C . TRP A 1 194 ? -6.486 -23.313 -3.505 1.00 84.06 194 TRP A C 1
ATOM 1398 O O . TRP A 1 194 ? -7.074 -24.368 -3.734 1.00 84.06 194 TRP A O 1
ATOM 1408 N N . ALA A 1 195 ? -7.032 -22.355 -2.751 1.00 84.56 195 ALA A N 1
ATOM 1409 C CA . ALA A 1 195 ? -8.331 -22.465 -2.101 1.00 84.56 195 ALA A CA 1
ATOM 1410 C C . ALA A 1 195 ? -9.515 -22.076 -3.008 1.00 84.56 195 ALA A C 1
ATOM 1412 O O . ALA A 1 195 ? -10.662 -22.163 -2.552 1.00 84.56 195 ALA A O 1
ATOM 1413 N N . ALA A 1 196 ? -9.251 -21.701 -4.269 1.00 85.75 196 ALA A N 1
ATOM 1414 C CA . ALA A 1 196 ? -10.236 -21.375 -5.301 1.00 85.75 196 ALA A CA 1
ATOM 1415 C C . ALA A 1 196 ? -11.307 -20.392 -4.797 1.00 85.75 196 ALA A C 1
ATOM 1417 O O . ALA A 1 196 ? -10.996 -19.255 -4.477 1.00 85.75 196 ALA A O 1
ATOM 1418 N N . ALA A 1 197 ? -12.558 -20.838 -4.635 1.00 82.62 197 ALA A N 1
ATOM 1419 C CA . ALA A 1 197 ? -13.670 -20.004 -4.163 1.00 82.62 197 ALA A CA 1
ATOM 1420 C C . ALA A 1 197 ? -13.468 -19.387 -2.762 1.00 82.62 197 ALA A C 1
ATOM 1422 O O . ALA A 1 197 ? -14.265 -18.556 -2.339 1.00 82.62 197 ALA A O 1
ATOM 1423 N N . ARG A 1 198 ? -12.443 -19.823 -2.020 1.00 7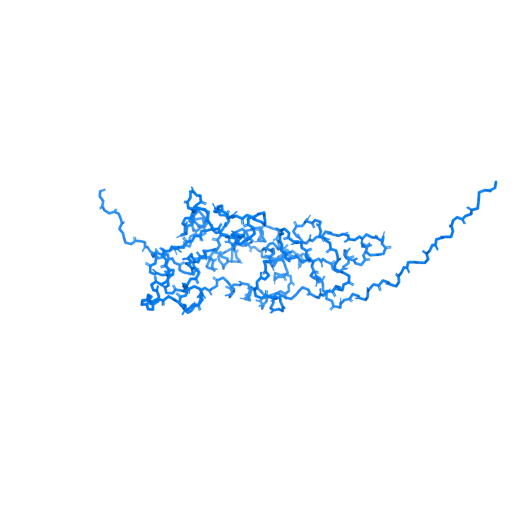9.75 198 ARG A N 1
ATOM 1424 C CA . ARG A 1 198 ? -12.069 -19.265 -0.716 1.00 79.75 198 ARG A CA 1
ATOM 1425 C C . ARG A 1 198 ? -10.770 -18.463 -0.754 1.00 79.75 198 ARG A C 1
ATOM 1427 O O . ARG A 1 198 ? -10.294 -18.108 0.314 1.00 79.75 198 ARG A O 1
ATOM 1434 N N . GLU A 1 199 ? -10.165 -18.233 -1.915 1.00 83.38 199 GLU A N 1
ATOM 1435 C CA . GLU A 1 199 ? -8.991 -17.362 -2.025 1.00 83.38 199 GLU A CA 1
ATOM 1436 C C . GLU A 1 199 ? -9.272 -15.983 -1.400 1.00 83.38 199 GLU A C 1
ATOM 1438 O O . GLU A 1 199 ? -10.373 -15.449 -1.515 1.00 83.38 199 GLU A O 1
ATOM 1443 N N . GLY A 1 200 ? -8.306 -15.458 -0.643 1.00 84.00 200 GLY A N 1
ATOM 1444 C CA . GLY A 1 200 ? -8.425 -14.214 0.123 1.00 84.00 200 GLY A CA 1
ATOM 1445 C C . GLY A 1 200 ? -9.218 -14.331 1.432 1.00 84.00 200 GLY A C 1
ATOM 1446 O O . GLY A 1 200 ? -9.145 -13.429 2.270 1.00 84.00 200 GLY A O 1
ATOM 1447 N N . ALA A 1 201 ? -9.934 -15.438 1.667 1.00 87.44 201 ALA A N 1
ATOM 1448 C CA . ALA A 1 201 ? -10.731 -15.612 2.879 1.00 87.44 201 ALA A CA 1
ATOM 1449 C C . ALA A 1 201 ? -9.849 -15.766 4.129 1.00 87.44 201 ALA A C 1
ATOM 1451 O O . ALA A 1 201 ? -8.907 -16.565 4.157 1.00 87.44 201 ALA A O 1
ATOM 1452 N N . TYR A 1 202 ? -10.209 -15.040 5.185 1.00 90.12 202 TYR A N 1
ATOM 1453 C CA . TYR A 1 202 ? -9.531 -15.062 6.478 1.00 90.12 202 TYR A CA 1
ATOM 1454 C C . TYR A 1 202 ? -9.817 -16.357 7.246 1.00 90.12 202 TYR A C 1
ATOM 1456 O O . TYR A 1 202 ? -10.941 -16.867 7.251 1.00 90.12 202 TYR A O 1
ATOM 1464 N N . ARG A 1 203 ? -8.795 -16.898 7.917 1.00 90.06 203 ARG A N 1
ATOM 1465 C CA . ARG A 1 203 ? -8.925 -18.060 8.809 1.00 90.06 203 ARG A CA 1
ATOM 1466 C C . ARG A 1 203 ? -9.206 -17.601 10.231 1.00 90.06 203 ARG A C 1
ATOM 1468 O O . ARG A 1 203 ? -8.385 -16.896 10.814 1.00 90.06 203 ARG A O 1
ATOM 1475 N N . ALA A 1 204 ? -10.334 -18.022 10.798 1.00 87.69 204 ALA A N 1
ATOM 1476 C CA . ALA A 1 204 ? -10.748 -17.626 12.145 1.00 87.69 204 ALA A CA 1
ATOM 1477 C C . ALA A 1 204 ? -9.695 -17.983 13.210 1.00 87.69 204 ALA A C 1
ATOM 1479 O O . ALA A 1 204 ? -9.507 -17.243 14.168 1.00 87.69 204 ALA A O 1
ATOM 1480 N N . GLU A 1 205 ? -8.961 -19.077 13.003 1.00 92.19 205 GLU A N 1
ATOM 1481 C CA . GLU A 1 205 ? -7.900 -19.558 13.887 1.00 92.19 205 GLU A CA 1
ATOM 1482 C C . GLU A 1 205 ? -6.668 -18.638 13.916 1.00 92.19 205 GLU A C 1
ATOM 1484 O O . GLU A 1 205 ? -5.875 -18.701 14.851 1.00 92.19 205 GLU A O 1
ATOM 1489 N N . CYS A 1 206 ? -6.477 -17.808 12.886 1.00 94.00 206 CYS A N 1
ATOM 1490 C CA . CYS A 1 206 ? -5.301 -16.956 12.719 1.00 94.00 206 CYS A CA 1
ATOM 1491 C C . CYS A 1 206 ? -5.688 -15.613 12.075 1.00 94.00 206 CYS A C 1
ATOM 1493 O O . CYS A 1 206 ? -5.095 -15.167 11.094 1.00 94.00 206 CYS A O 1
ATOM 1495 N N . THR A 1 207 ? -6.730 -14.981 12.619 1.00 94.25 207 THR A N 1
ATOM 1496 C CA . THR A 1 207 ? -7.132 -13.613 12.268 1.00 94.25 207 THR A CA 1
ATOM 1497 C C . THR A 1 207 ? -6.728 -12.673 13.392 1.00 94.25 207 THR A C 1
ATOM 1499 O O . THR A 1 207 ? -7.138 -12.855 14.537 1.00 94.25 207 THR A O 1
ATOM 1502 N N . ILE A 1 208 ? -5.930 -11.659 13.064 1.00 94.81 208 ILE A N 1
ATOM 1503 C CA . ILE A 1 208 ? -5.474 -10.645 14.014 1.00 94.81 208 ILE A CA 1
ATOM 1504 C C . ILE A 1 208 ? -6.339 -9.399 13.864 1.00 94.81 208 ILE A C 1
ATOM 1506 O O . ILE A 1 208 ? -6.423 -8.819 12.780 1.00 94.81 208 ILE A O 1
ATOM 1510 N N . GLY A 1 209 ? -6.971 -8.985 14.963 1.00 91.56 209 GLY A N 1
ATOM 1511 C CA . GLY A 1 209 ? -7.764 -7.762 15.024 1.00 91.56 209 GLY A CA 1
ATOM 1512 C C . GLY A 1 209 ? -6.924 -6.504 14.790 1.00 91.56 209 GLY A C 1
ATOM 1513 O O . GLY A 1 209 ? -5.720 -6.477 15.052 1.00 91.56 209 GLY A O 1
ATOM 1514 N N . ALA A 1 210 ? -7.567 -5.458 14.282 1.00 89.62 210 ALA A N 1
ATOM 1515 C CA . ALA A 1 210 ? -6.965 -4.144 14.110 1.00 89.62 210 ALA A CA 1
ATOM 1516 C C . ALA A 1 210 ? -7.414 -3.155 15.211 1.00 89.62 210 ALA A C 1
ATOM 1518 O O . ALA A 1 210 ? -8.587 -3.185 15.586 1.00 89.62 210 ALA A O 1
ATOM 1519 N N . PRO A 1 211 ? -6.533 -2.245 15.683 1.00 91.50 211 PRO A N 1
ATOM 1520 C CA . PRO A 1 211 ? -5.126 -2.104 15.293 1.00 91.50 211 PRO A CA 1
ATOM 1521 C C . PRO A 1 211 ? -4.261 -3.257 15.826 1.00 91.50 211 PRO A C 1
ATOM 1523 O O . PRO A 1 211 ? -4.423 -3.702 16.957 1.00 91.50 211 PRO A O 1
ATOM 1526 N N . CYS A 1 212 ? -3.328 -3.743 15.004 1.00 94.25 212 CYS A N 1
ATOM 1527 C CA . CYS A 1 212 ? -2.393 -4.792 15.413 1.00 94.25 212 CYS A CA 1
ATOM 1528 C C . CYS A 1 212 ? -1.190 -4.211 16.180 1.00 94.25 212 CYS A C 1
ATOM 1530 O O . CYS A 1 212 ? -0.945 -3.001 16.163 1.00 94.25 212 CYS A O 1
ATOM 1532 N N . GLN A 1 213 ? -0.384 -5.081 16.799 1.00 95.38 213 GLN A N 1
ATOM 1533 C CA . GLN A 1 213 ? 0.781 -4.668 17.592 1.00 95.38 213 GLN A CA 1
ATOM 1534 C C . GLN A 1 213 ? 1.813 -3.857 16.792 1.00 95.38 213 GLN A C 1
ATOM 1536 O O . GLN A 1 213 ? 2.483 -3.002 17.369 1.00 95.38 213 GLN A O 1
ATOM 1541 N N . VAL A 1 214 ? 1.930 -4.078 15.479 1.00 96.06 214 VAL A N 1
ATOM 1542 C CA . VAL A 1 214 ? 2.822 -3.290 14.614 1.00 96.06 214 VAL A CA 1
ATOM 1543 C C . VAL A 1 214 ? 2.386 -1.826 14.595 1.00 96.06 214 VAL A C 1
ATOM 1545 O O . VAL A 1 214 ? 3.175 -0.945 14.932 1.00 96.06 214 VAL A O 1
ATOM 1548 N N . LEU A 1 215 ? 1.109 -1.567 14.293 1.00 95.19 215 LEU A N 1
ATOM 1549 C CA . LEU A 1 215 ? 0.561 -0.209 14.276 1.00 95.19 215 LEU A CA 1
ATOM 1550 C C . LEU A 1 215 ? 0.609 0.437 15.661 1.00 95.19 215 LEU A C 1
ATOM 1552 O O . LEU A 1 215 ? 0.947 1.611 15.763 1.00 95.19 215 LEU A O 1
ATOM 1556 N N . ALA A 1 216 ? 0.324 -0.321 16.725 1.00 94.38 216 ALA A N 1
ATOM 1557 C CA . ALA A 1 216 ? 0.413 0.182 18.097 1.00 94.38 216 ALA A CA 1
ATOM 1558 C C . ALA A 1 216 ? 1.849 0.590 18.473 1.00 94.38 216 ALA A C 1
ATOM 1560 O O . ALA A 1 216 ? 2.064 1.650 19.057 1.00 94.38 216 ALA A O 1
ATOM 1561 N N . THR A 1 217 ? 2.838 -0.225 18.095 1.00 96.06 217 THR A N 1
ATOM 1562 C CA . THR A 1 217 ? 4.264 0.061 18.324 1.00 96.06 217 THR A CA 1
ATOM 1563 C C . THR A 1 217 ? 4.708 1.304 17.558 1.00 96.06 217 THR A C 1
ATOM 1565 O O . THR A 1 217 ? 5.343 2.188 18.132 1.00 96.06 217 THR A O 1
ATOM 1568 N N . LEU A 1 218 ? 4.339 1.400 16.279 1.00 95.75 218 LEU A N 1
ATOM 1569 C CA . LEU A 1 218 ? 4.685 2.540 15.437 1.00 95.75 218 LEU A CA 1
ATOM 1570 C C . LEU A 1 218 ? 4.026 3.833 15.942 1.00 95.75 218 LEU A C 1
ATOM 1572 O O . LEU A 1 218 ? 4.679 4.868 16.024 1.00 95.75 218 LEU A O 1
ATOM 1576 N N . ALA A 1 219 ? 2.760 3.756 16.356 1.00 95.38 219 ALA A N 1
ATOM 1577 C CA . ALA A 1 219 ? 2.028 4.870 16.947 1.00 95.38 219 ALA A CA 1
ATOM 1578 C C . ALA A 1 219 ? 2.689 5.387 18.226 1.00 95.38 219 ALA A C 1
ATOM 1580 O O . ALA A 1 219 ? 2.895 6.592 18.366 1.00 95.38 219 ALA A O 1
ATOM 1581 N N . ALA A 1 220 ? 3.095 4.483 19.121 1.00 95.25 220 ALA A N 1
ATOM 1582 C CA . ALA A 1 220 ? 3.822 4.847 20.331 1.00 95.25 220 ALA A CA 1
ATOM 1583 C C . ALA A 1 220 ? 5.177 5.505 20.018 1.00 95.25 220 ALA A C 1
ATOM 1585 O O . ALA A 1 220 ? 5.527 6.500 20.648 1.00 95.25 220 ALA A O 1
ATOM 1586 N N . HIS A 1 221 ? 5.917 4.987 19.032 1.00 96.00 221 HIS A N 1
ATOM 1587 C CA . HIS A 1 221 ? 7.209 5.543 18.623 1.00 96.00 221 HIS A CA 1
ATOM 1588 C C . HIS A 1 221 ? 7.085 6.954 18.029 1.00 96.00 221 HIS A C 1
ATOM 1590 O O . HIS A 1 221 ? 7.866 7.838 18.373 1.00 96.00 221 HIS A O 1
ATOM 1596 N N . LEU A 1 222 ? 6.084 7.172 17.173 1.00 95.06 222 LEU A N 1
ATOM 1597 C CA . LEU A 1 222 ? 5.851 8.445 16.485 1.00 95.06 222 LEU A CA 1
ATOM 1598 C C . LEU A 1 222 ? 5.034 9.448 17.318 1.00 95.06 222 LEU A C 1
ATOM 1600 O O . LEU A 1 222 ? 4.782 10.562 16.864 1.00 95.06 222 LEU A O 1
ATOM 1604 N N . GLY A 1 223 ? 4.580 9.066 18.517 1.00 93.50 223 GLY A N 1
ATOM 1605 C CA . GLY A 1 223 ? 3.717 9.904 19.354 1.00 93.50 223 GLY A CA 1
ATOM 1606 C C . GLY A 1 223 ? 2.318 10.137 18.767 1.00 93.50 223 GLY A C 1
ATOM 1607 O O . GLY A 1 223 ? 1.648 11.100 19.138 1.00 93.50 223 GLY A O 1
ATOM 1608 N N . VAL A 1 224 ? 1.861 9.271 17.859 1.00 91.25 224 VAL A N 1
ATOM 1609 C CA . VAL A 1 224 ? 0.514 9.333 17.281 1.00 91.25 224 VAL A CA 1
ATOM 1610 C C . VAL A 1 224 ? -0.450 8.664 18.253 1.00 91.25 224 VAL A C 1
ATOM 1612 O O . VAL A 1 224 ? -0.457 7.446 18.403 1.00 91.25 224 VAL A O 1
ATOM 1615 N N . THR A 1 225 ? -1.292 9.440 18.930 1.00 76.62 225 THR A N 1
ATOM 1616 C CA . THR A 1 225 ? -2.343 8.866 19.774 1.00 76.62 225 THR A CA 1
ATOM 1617 C C . THR A 1 225 ? -3.475 8.320 18.900 1.00 76.62 225 THR A C 1
ATOM 1619 O O . THR A 1 225 ? -3.960 8.985 17.980 1.00 76.62 225 THR A O 1
ATOM 1622 N N . GLY A 1 226 ? -3.898 7.083 19.166 1.00 58.16 226 GLY A N 1
ATOM 1623 C CA . GLY A 1 226 ? -5.235 6.628 18.787 1.00 58.16 226 GLY A CA 1
ATOM 1624 C C . GLY A 1 226 ? -6.234 7.245 19.761 1.00 58.16 226 GLY A C 1
ATOM 1625 O O . GLY A 1 226 ? -5.929 7.351 20.951 1.00 58.16 226 GLY A O 1
ATOM 1626 N N . SER A 1 227 ? -7.401 7.689 19.294 1.00 45.25 227 SER A N 1
ATOM 1627 C CA . SER A 1 227 ? -8.487 8.044 20.216 1.00 45.25 227 SER A CA 1
ATOM 1628 C C . SER A 1 227 ? -8.700 6.898 21.220 1.00 45.25 227 SER A C 1
ATOM 1630 O O . SER A 1 227 ? -8.810 5.742 20.819 1.00 45.25 227 SER A O 1
ATOM 1632 N N . ALA A 1 228 ? -8.673 7.212 22.518 1.00 37.69 228 ALA A N 1
ATOM 1633 C CA . ALA A 1 228 ? -8.639 6.241 23.609 1.00 37.69 228 ALA A CA 1
ATOM 1634 C C . ALA A 1 228 ? -9.799 5.232 23.545 1.00 37.69 228 ALA A C 1
ATOM 1636 O O . ALA A 1 228 ? -10.950 5.615 23.335 1.00 37.69 228 ALA A O 1
ATOM 1637 N N . VAL A 1 229 ? -9.507 3.957 23.817 1.00 39.56 229 VAL A N 1
ATOM 1638 C CA . VAL A 1 229 ? -10.527 2.957 24.156 1.00 39.56 229 VAL A CA 1
ATOM 1639 C C . VAL A 1 229 ? -11.083 3.300 25.546 1.00 39.56 229 VAL A C 1
ATOM 1641 O O . VAL A 1 229 ? -10.301 3.374 26.499 1.00 39.56 229 VAL A O 1
ATOM 1644 N N . PRO A 1 230 ? -12.400 3.491 25.732 1.00 36.69 230 PRO A N 1
ATOM 1645 C CA . PRO A 1 230 ? -12.985 3.443 27.058 1.00 36.69 230 PRO A CA 1
ATOM 1646 C C . PRO A 1 230 ? -13.145 1.976 27.473 1.00 36.69 230 PRO A C 1
ATOM 1648 O O . PRO A 1 230 ? -14.010 1.275 26.958 1.00 36.69 230 PRO A O 1
ATOM 1651 N N . GLY A 1 231 ? -12.344 1.538 28.447 1.00 34.31 231 GLY A N 1
ATOM 1652 C CA . GLY A 1 231 ? -12.713 0.427 29.325 1.00 34.31 231 GLY A CA 1
ATOM 1653 C C . GLY A 1 231 ? -11.745 -0.750 29.375 1.00 34.31 231 GLY A C 1
ATOM 1654 O O . GLY A 1 231 ? -11.904 -1.714 28.642 1.00 34.31 231 GLY A O 1
ATOM 1655 N N . GLU A 1 232 ? -10.870 -0.731 30.377 1.00 29.78 232 GLU A N 1
ATOM 1656 C CA . GLU A 1 232 ? -10.685 -1.894 31.248 1.00 29.78 232 GLU A CA 1
ATOM 1657 C C . GLU A 1 232 ? -10.455 -1.376 32.673 1.00 29.78 232 GLU A C 1
ATOM 1659 O O . GLU A 1 232 ? -9.352 -1.030 33.087 1.00 29.78 232 GLU A O 1
ATOM 1664 N N . ALA A 1 233 ? -11.564 -1.219 33.397 1.00 32.44 233 ALA A N 1
ATOM 1665 C CA . ALA A 1 233 ? -11.560 -1.261 34.846 1.00 32.44 233 ALA A CA 1
ATOM 1666 C C . ALA A 1 233 ? -11.970 -2.683 35.238 1.00 32.44 233 ALA A C 1
ATOM 1668 O O . ALA A 1 233 ? -13.129 -3.058 35.045 1.00 32.44 233 ALA A O 1
ATOM 1669 N N . ALA A 1 234 ? -11.017 -3.444 35.768 1.00 34.16 234 ALA A N 1
ATOM 1670 C CA . ALA A 1 234 ? -11.228 -4.545 36.701 1.00 34.16 234 ALA A CA 1
ATOM 1671 C C . ALA A 1 234 ? -9.970 -4.685 37.565 1.00 34.16 234 ALA A C 1
ATOM 1673 O O . ALA A 1 234 ? -8.874 -4.834 36.982 1.00 34.16 234 ALA A O 1
#

Sequence (234 aa):
MSTPTATTAPADLPELPEAAFLAGHDLATGVHALPRDYVARALAEGREHTGALCLRSIRISPRPSTFVRADLPPWAEVCPTCAWTVALETGPAAVAAELDLLTPSGQDRVALERLGGDALLVRRLCEAILATTPPVGEDGQADEAAVELLAHASAHAPVLLRDWPCTAGECDHPAGACVTTAACPACSLQAGQWAAAREGAYRAECTIGAPCQVLATLAAHLGVTGSAVPGEAA

Mean predicted aligned error: 8.02 Å

pLDDT: mean 85.58, std 14.98, range [29.78, 98.25]

Foldseek 3Di:
DDDDDDDDDQDDQADEDPDQWWWFADPAQFIFTDGSVQVVVCSVVVHQWGQGQVRDITGADSHIDGPDPVPDDPPTRYQLLRQLQCLQLVDDVSVVVLLVVLQDDDLRCVLCVVQVWQSNLLSVLLVLLVVPPPQADPVSGGDPVNSVSNSVSSQQRKDFDFDPCLVVVNDPDPRSPRTDFIFGLVQFDADDPVVPVRGRPTDPVGTHGPPHPVSVVSCVVSVNDIDDRPDDDD

Radius of gyration: 21.59 Å; Cα contacts (8 Å, |Δi|>4): 339; chains: 1; bounding box: 66×41×78 Å